Protein AF-A0A0G0K510-F1 (afdb_monomer_lite)

Structure (mmCIF, N/CA/C/O backbone):
data_AF-A0A0G0K510-F1
#
_entry.id   AF-A0A0G0K510-F1
#
loop_
_atom_site.group_PDB
_atom_site.id
_atom_site.type_symbol
_atom_site.label_atom_id
_atom_site.label_alt_id
_atom_site.label_comp_id
_atom_site.label_asym_id
_atom_site.label_entity_id
_atom_site.label_seq_id
_atom_site.pdbx_PDB_ins_code
_atom_site.Cartn_x
_atom_site.Cartn_y
_atom_site.Cartn_z
_atom_site.occupancy
_atom_site.B_iso_or_equiv
_atom_site.auth_seq_id
_atom_site.auth_comp_id
_atom_site.auth_asym_id
_atom_site.auth_atom_id
_atom_site.pdbx_PDB_model_num
ATOM 1 N N . LYS A 1 1 ? 6.130 6.834 8.293 1.00 30.39 1 LYS A N 1
ATOM 2 C CA . LYS A 1 1 ? 6.219 5.848 9.404 1.00 30.39 1 LYS A CA 1
ATOM 3 C C . LYS A 1 1 ? 5.311 4.661 9.082 1.00 30.39 1 LYS A C 1
ATOM 5 O O . LYS A 1 1 ? 4.102 4.801 9.185 1.00 30.39 1 LYS A O 1
ATOM 10 N N . ILE A 1 2 ? 5.884 3.548 8.618 1.00 33.03 2 ILE A N 1
ATOM 11 C CA . ILE A 1 2 ? 5.158 2.328 8.218 1.00 33.03 2 ILE A CA 1
ATOM 12 C C . ILE A 1 2 ? 5.171 1.331 9.387 1.00 33.03 2 ILE A C 1
ATOM 14 O O . ILE A 1 2 ? 6.160 1.253 10.114 1.00 33.03 2 ILE A O 1
ATOM 18 N N . TYR A 1 3 ? 4.052 0.635 9.597 1.00 33.97 3 TYR A N 1
ATOM 19 C CA . TYR A 1 3 ? 3.704 -0.218 10.743 1.00 33.97 3 TYR A CA 1
ATOM 20 C C . TYR A 1 3 ? 4.519 -1.521 10.839 1.00 33.97 3 TYR A C 1
ATOM 22 O O . TYR A 1 3 ? 5.001 -2.035 9.841 1.00 33.97 3 TYR A O 1
ATOM 30 N N . GLY A 1 4 ? 4.707 -2.033 12.061 1.00 35.53 4 GLY A N 1
ATOM 31 C CA . GLY A 1 4 ? 5.400 -3.299 12.372 1.00 35.53 4 GLY A CA 1
ATOM 32 C C . GLY A 1 4 ? 5.862 -3.326 13.834 1.00 35.53 4 GLY A C 1
ATOM 33 O O . GLY A 1 4 ? 6.064 -2.248 14.382 1.00 35.53 4 GLY A O 1
ATOM 34 N N . GLU A 1 5 ? 6.059 -4.505 14.428 1.00 40.72 5 GLU A N 1
ATOM 35 C CA . GLU A 1 5 ? 6.226 -4.842 15.868 1.00 40.72 5 GLU A CA 1
ATOM 36 C C . GLU A 1 5 ? 6.672 -3.738 16.849 1.00 40.72 5 GLU A C 1
ATOM 38 O O . GLU A 1 5 ? 5.968 -3.483 17.818 1.00 40.72 5 GLU A O 1
ATOM 43 N N . LYS A 1 6 ? 7.770 -3.005 16.599 1.00 38.16 6 LYS A N 1
ATOM 44 C CA . LYS A 1 6 ? 8.192 -1.871 17.463 1.00 38.16 6 LYS A CA 1
ATOM 45 C C . LYS A 1 6 ? 7.255 -0.641 17.431 1.00 38.16 6 LYS A C 1
ATOM 47 O O . LYS A 1 6 ? 7.410 0.280 18.218 1.00 38.16 6 LYS A O 1
ATOM 52 N N . ASN A 1 7 ? 6.296 -0.632 16.509 1.00 40.53 7 ASN A N 1
ATOM 53 C CA . ASN A 1 7 ? 5.287 0.391 16.232 1.00 40.53 7 ASN A CA 1
ATOM 54 C C . ASN A 1 7 ? 3.883 -0.240 16.125 1.00 40.53 7 ASN A C 1
ATOM 56 O O . ASN A 1 7 ? 3.046 0.231 15.349 1.00 40.53 7 ASN A O 1
ATOM 60 N N . ILE A 1 8 ? 3.593 -1.297 16.896 1.00 49.34 8 ILE A N 1
ATOM 61 C CA . ILE A 1 8 ? 2.225 -1.459 17.404 1.00 49.34 8 ILE A CA 1
ATOM 62 C C . ILE A 1 8 ? 1.991 -0.195 18.217 1.00 49.34 8 ILE A C 1
ATOM 64 O O . ILE A 1 8 ? 2.554 -0.093 19.296 1.00 49.34 8 ILE A O 1
ATOM 68 N N . SER A 1 9 ? 1.286 0.795 17.651 1.00 52.28 9 SER A N 1
ATOM 69 C CA . SER A 1 9 ? 0.710 1.917 18.401 1.00 52.28 9 SER A CA 1
ATOM 70 C C . SER A 1 9 ? 1.621 2.369 19.559 1.00 52.28 9 SER A C 1
ATOM 72 O O . SER A 1 9 ? 1.354 2.050 20.719 1.00 52.28 9 SER A O 1
ATOM 74 N N . GLY A 1 10 ? 2.749 3.023 19.248 1.00 58.41 10 GLY A N 1
ATOM 75 C CA . GLY A 1 10 ? 3.646 3.545 20.287 1.00 58.41 10 GLY A CA 1
ATOM 76 C C . GLY A 1 10 ? 2.849 4.316 21.342 1.00 58.41 10 GLY A C 1
ATOM 77 O O . GLY A 1 10 ? 1.802 4.859 21.002 1.00 58.41 10 GLY A O 1
ATOM 78 N N . LYS A 1 11 ? 3.303 4.338 22.604 1.00 70.50 11 LYS A N 1
ATOM 79 C CA . LYS A 1 11 ? 2.641 5.082 23.691 1.00 70.50 11 LYS A CA 1
ATOM 80 C C . LYS A 1 11 ? 2.257 6.479 23.180 1.00 70.50 11 LYS A C 1
ATOM 82 O O . LYS A 1 11 ? 3.133 7.312 22.960 1.00 70.50 11 LYS A O 1
ATOM 87 N N . PHE A 1 12 ? 0.970 6.710 22.931 1.00 79.00 12 PHE A N 1
ATOM 88 C CA . PHE A 1 12 ? 0.460 7.979 22.424 1.00 79.00 12 PHE A CA 1
ATOM 89 C C . PHE A 1 12 ? -0.672 8.443 23.329 1.00 79.00 12 PHE A C 1
ATOM 91 O O . PHE A 1 12 ? -1.413 7.633 23.884 1.00 79.00 12 PHE A O 1
ATOM 98 N N . LYS A 1 13 ? -0.789 9.759 23.508 1.00 86.38 13 LYS A N 1
ATOM 99 C CA . LYS A 1 13 ? -1.847 10.328 24.343 1.00 86.38 13 LYS A CA 1
ATOM 100 C C . LYS A 1 13 ? -3.206 10.099 23.693 1.00 86.38 13 LYS A C 1
ATOM 102 O O . LYS A 1 13 ? -3.336 10.212 22.471 1.00 86.38 13 LYS A O 1
ATOM 107 N N . ASP A 1 14 ? -4.205 9.817 24.521 1.00 90.56 14 ASP A N 1
ATOM 108 C CA . ASP A 1 14 ? -5.585 9.685 24.067 1.00 90.56 14 ASP A CA 1
ATOM 109 C C . ASP A 1 14 ? -5.959 10.918 23.236 1.00 90.56 14 ASP A C 1
ATOM 111 O O . ASP A 1 14 ? -5.746 12.057 23.649 1.00 90.56 14 ASP A O 1
ATOM 115 N N . THR A 1 15 ? -6.433 10.682 22.015 1.00 89.69 15 THR A N 1
ATOM 116 C CA . THR A 1 15 ? -6.721 11.747 21.051 1.00 89.69 15 THR A C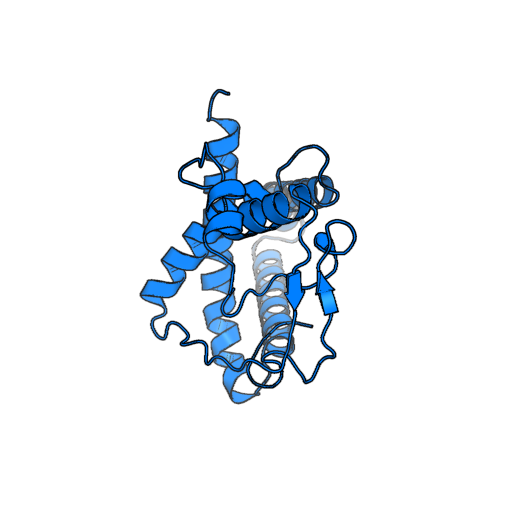A 1
ATOM 117 C C . THR A 1 15 ? -8.139 11.587 20.534 1.00 89.69 15 THR A C 1
ATOM 119 O O . THR A 1 15 ? -8.553 10.487 20.163 1.00 89.69 15 THR A O 1
ATOM 122 N N . LEU A 1 16 ? -8.874 12.694 20.465 1.00 91.06 16 LEU A N 1
ATOM 123 C CA . LEU A 1 16 ? -10.209 12.716 19.884 1.00 91.06 16 LEU A CA 1
ATOM 124 C C . LEU A 1 16 ? -10.114 12.750 18.358 1.00 91.06 16 LEU A C 1
ATOM 126 O O . LEU A 1 16 ? -9.619 13.706 17.753 1.00 91.06 16 LEU A O 1
ATOM 130 N N . LEU A 1 17 ? -10.604 11.688 17.732 1.00 87.50 17 LEU A N 1
ATOM 131 C CA . LEU A 1 17 ? -10.822 11.625 16.300 1.00 87.50 17 LEU A CA 1
ATOM 132 C C . LEU A 1 17 ? -12.128 12.369 15.985 1.00 87.50 17 LEU A C 1
ATOM 134 O O . LEU A 1 17 ? -13.165 12.142 16.608 1.00 87.50 17 LEU A O 1
ATOM 138 N N . THR A 1 18 ? -12.047 13.286 15.031 1.00 87.75 18 THR A N 1
ATOM 139 C CA . THR A 1 18 ? -13.131 14.155 14.569 1.00 87.75 18 THR A CA 1
ATOM 140 C C . THR A 1 18 ? -13.121 14.201 13.047 1.00 87.75 18 THR A C 1
ATOM 142 O O . THR A 1 18 ? -12.118 13.878 12.405 1.00 87.75 18 THR A O 1
ATOM 145 N N . LYS A 1 19 ? -14.198 14.707 12.441 1.00 85.88 19 LYS A N 1
ATOM 146 C CA . LYS A 1 19 ? -14.276 14.900 10.985 1.00 85.88 19 LYS A CA 1
ATOM 147 C C . LYS A 1 19 ? -13.090 15.694 10.413 1.00 85.88 19 LYS A C 1
ATOM 149 O O . LYS A 1 19 ? -12.602 15.362 9.336 1.00 85.88 19 LYS A O 1
ATOM 154 N N . LYS A 1 20 ? -12.595 16.701 11.148 1.00 86.00 20 LYS A N 1
ATOM 155 C CA . LYS A 1 20 ? -11.493 17.581 10.717 1.00 86.00 20 LYS A CA 1
ATOM 156 C C . LYS A 1 20 ? -10.148 16.851 10.637 1.00 86.00 20 LYS A C 1
ATOM 158 O O . LYS A 1 20 ? -9.393 17.065 9.695 1.0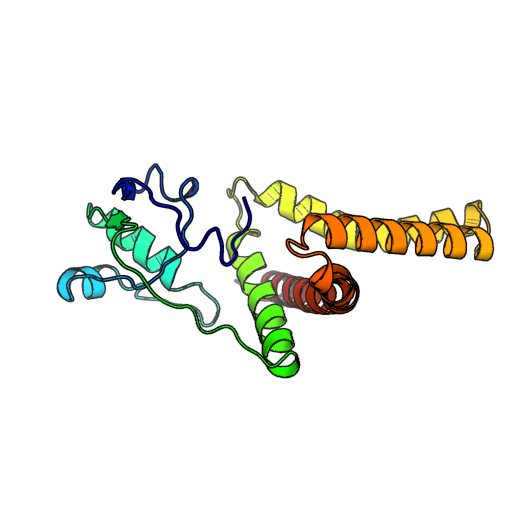0 86.00 20 LYS A O 1
ATOM 163 N N . ASN A 1 21 ? -9.850 15.971 11.595 1.00 85.94 21 ASN A N 1
ATOM 164 C CA . ASN A 1 21 ? -8.560 15.272 11.671 1.00 85.94 21 ASN A CA 1
ATOM 165 C C . ASN A 1 21 ? -8.606 13.820 11.150 1.00 85.94 21 ASN A C 1
ATOM 167 O O . ASN A 1 21 ? -7.563 13.171 11.060 1.00 85.94 21 ASN A O 1
ATOM 171 N N . PHE A 1 22 ? -9.777 13.327 10.734 1.00 82.44 22 PHE A N 1
ATOM 172 C CA . PHE A 1 22 ? -9.983 11.950 10.274 1.00 82.44 22 PHE A CA 1
ATOM 173 C C . PHE A 1 22 ? -9.096 11.527 9.096 1.00 82.44 22 PHE A C 1
ATOM 175 O O . PHE A 1 22 ? -8.734 10.359 8.972 1.00 82.44 22 PHE A O 1
ATOM 182 N N . ASN A 1 23 ? -8.758 12.458 8.203 1.00 76.69 23 ASN A N 1
ATOM 183 C CA . ASN A 1 23 ? -7.904 12.180 7.043 1.00 76.69 23 ASN A CA 1
ATOM 184 C C . ASN A 1 23 ? -6.408 12.365 7.322 1.00 76.69 23 ASN A C 1
ATOM 186 O O . ASN A 1 23 ? -5.594 12.058 6.456 1.00 76.69 23 ASN A O 1
ATOM 190 N N . ILE A 1 24 ? -6.062 12.881 8.500 1.00 80.62 24 ILE A N 1
ATOM 191 C CA . ILE A 1 24 ? -4.686 13.158 8.921 1.00 80.62 24 ILE A CA 1
ATOM 192 C C . ILE A 1 24 ? -4.213 12.051 9.862 1.00 80.62 24 ILE A C 1
ATOM 194 O O . ILE A 1 24 ? -3.097 11.549 9.738 1.00 80.62 24 ILE A O 1
ATOM 198 N N . LEU A 1 25 ? -5.074 11.653 10.801 1.00 78.06 25 LEU A N 1
ATOM 199 C CA . LEU A 1 25 ? -4.755 10.619 11.769 1.00 78.06 25 LEU A CA 1
ATOM 200 C C . LEU A 1 25 ? -4.819 9.225 11.128 1.00 78.06 25 LEU A C 1
ATOM 202 O O . LEU A 1 25 ? -5.700 8.949 10.311 1.00 78.06 25 LEU A O 1
ATOM 206 N N . PRO A 1 26 ? -3.905 8.315 11.507 1.00 70.81 26 PRO A N 1
ATOM 207 C CA . PRO A 1 26 ? -3.946 6.954 11.016 1.00 70.81 26 PRO A CA 1
ATOM 208 C C . PRO A 1 26 ? -5.228 6.251 11.460 1.00 70.81 26 PRO A C 1
ATOM 210 O O . PRO A 1 26 ? -5.588 6.254 12.637 1.00 70.81 26 PRO A O 1
ATOM 213 N N . LYS A 1 27 ? -5.869 5.598 10.493 1.00 68.62 27 LYS A N 1
ATOM 214 C CA . LYS A 1 27 ? -7.169 4.926 10.622 1.00 68.62 27 LYS A CA 1
ATOM 215 C C . LYS A 1 27 ? -7.033 3.447 10.991 1.00 68.62 27 LYS A C 1
ATOM 217 O O . LYS A 1 27 ? -7.964 2.683 10.776 1.00 68.62 27 LYS A O 1
ATOM 222 N N . GLY A 1 28 ? -5.858 3.032 11.473 1.00 63.00 28 GLY A N 1
ATOM 223 C CA . GLY A 1 28 ? -5.601 1.659 11.899 1.00 63.00 28 GLY A CA 1
ATOM 224 C C . GLY A 1 28 ? -6.514 1.311 13.066 1.00 63.00 28 GLY A C 1
ATOM 225 O O . GLY A 1 28 ? -6.196 1.627 14.210 1.00 63.00 28 GLY A O 1
ATOM 226 N N . MET A 1 29 ? -7.663 0.717 12.761 1.00 62.31 29 MET A N 1
ATOM 227 C CA . MET A 1 29 ? -8.632 0.289 13.754 1.00 62.31 29 MET A CA 1
ATOM 228 C C . MET A 1 29 ? -8.237 -1.093 14.249 1.00 62.31 29 MET A C 1
ATOM 230 O O . MET A 1 29 ? -8.547 -2.119 13.656 1.00 62.31 29 MET A O 1
ATOM 234 N N . SER A 1 30 ? -7.477 -1.073 15.337 1.00 65.50 30 SER A N 1
ATOM 235 C CA . SER A 1 30 ? -7.546 -2.112 16.363 1.00 65.50 30 SER A CA 1
ATOM 236 C C . SER A 1 30 ? -8.860 -1.923 17.148 1.00 65.50 30 SER A C 1
ATOM 238 O O . SER A 1 30 ? -9.471 -0.866 16.976 1.00 65.50 30 SER A O 1
ATOM 240 N N . PRO A 1 31 ? -9.345 -2.908 17.929 1.00 78.44 31 PRO A N 1
ATOM 241 C CA . PRO A 1 31 ? -10.773 -3.152 18.139 1.00 78.44 31 PRO A CA 1
ATOM 242 C C . PRO A 1 31 ? -11.548 -1.873 18.443 1.00 78.44 31 PRO A C 1
ATOM 244 O O . PRO A 1 31 ? -11.190 -1.087 19.323 1.00 78.44 31 PRO A O 1
ATOM 247 N N . PHE A 1 32 ? -12.610 -1.671 17.672 1.00 87.50 32 PHE A N 1
ATOM 248 C CA . PHE A 1 32 ? -13.467 -0.509 17.787 1.00 87.50 32 PHE A CA 1
ATOM 249 C C . PHE A 1 32 ? -14.662 -0.846 18.678 1.00 87.50 32 PHE A C 1
ATOM 251 O O . PHE A 1 32 ? -15.474 -1.704 18.339 1.00 87.50 32 PHE A O 1
ATOM 258 N N . PHE A 1 33 ? -14.759 -0.168 19.820 1.00 89.88 33 PHE A N 1
ATOM 259 C CA . PHE A 1 33 ? -15.876 -0.307 20.749 1.00 89.88 33 PHE A CA 1
ATOM 260 C C . PHE A 1 33 ? -16.851 0.850 20.553 1.00 89.88 33 PHE A C 1
ATOM 262 O O . PHE A 1 33 ? -16.457 2.016 20.565 1.00 89.88 33 PHE A O 1
ATOM 269 N N . ILE A 1 34 ? -18.130 0.525 20.387 1.00 91.88 34 ILE A N 1
ATOM 270 C CA . ILE A 1 34 ? -19.193 1.495 20.133 1.00 91.88 34 ILE A CA 1
ATOM 271 C C . ILE A 1 34 ? -20.492 1.038 20.793 1.00 91.88 34 ILE A C 1
ATOM 273 O O . ILE A 1 34 ? -20.784 -0.156 20.866 1.00 91.88 34 ILE A O 1
ATOM 277 N N . LYS A 1 35 ? -21.296 1.994 21.270 1.00 95.25 35 LYS A N 1
ATOM 278 C CA . LYS A 1 35 ? -22.650 1.705 21.754 1.00 95.25 35 LYS A CA 1
ATOM 279 C C . LYS A 1 35 ? -23.519 1.213 20.596 1.00 95.25 35 LYS A C 1
ATOM 281 O O . LYS A 1 35 ? -23.527 1.820 19.526 1.00 95.25 35 LYS A O 1
ATOM 286 N N . LYS A 1 36 ? -24.316 0.168 20.838 1.00 94.94 36 LYS A N 1
ATOM 287 C CA . LYS A 1 36 ? -25.214 -0.427 19.832 1.00 94.94 36 LYS A CA 1
ATOM 288 C C . LYS A 1 36 ? -26.111 0.612 19.147 1.00 94.94 36 LYS A C 1
ATOM 290 O O . LYS A 1 36 ? -26.254 0.569 17.933 1.00 94.94 36 LYS A O 1
ATOM 295 N N . SER A 1 37 ? -26.668 1.560 19.901 1.00 95.69 37 SER A N 1
ATOM 296 C CA . SER A 1 37 ? -27.525 2.625 19.360 1.00 95.69 37 SER A CA 1
ATOM 297 C C . SER A 1 37 ? -26.803 3.508 18.338 1.00 95.69 37 SER A C 1
ATOM 299 O O . SER A 1 37 ? -27.325 3.746 17.253 1.00 95.69 37 SER A O 1
ATOM 301 N N . ILE A 1 38 ? -25.577 3.938 18.645 1.00 94.25 38 ILE A N 1
ATOM 302 C CA . ILE A 1 38 ? -24.766 4.756 17.733 1.00 94.25 38 ILE A CA 1
ATOM 303 C C . ILE A 1 38 ? -24.403 3.947 16.487 1.00 94.25 38 ILE A C 1
ATOM 305 O O . ILE A 1 38 ? -24.509 4.458 15.376 1.00 94.25 38 ILE A O 1
ATOM 309 N N . TYR A 1 39 ? -24.019 2.678 16.661 1.00 92.75 39 TYR A N 1
ATOM 310 C CA . TYR A 1 39 ? -23.713 1.791 15.540 1.00 92.75 39 TYR A CA 1
ATOM 311 C C . TYR A 1 39 ? -24.901 1.679 14.579 1.00 92.75 39 TYR A C 1
ATOM 313 O O . TYR A 1 39 ? -24.751 1.991 13.403 1.00 92.75 39 TYR A O 1
ATOM 321 N N . LEU A 1 40 ? -26.090 1.328 15.078 1.00 92.06 40 LEU A N 1
ATOM 322 C CA . LEU A 1 40 ? -27.287 1.167 14.244 1.00 92.06 40 LEU A CA 1
ATOM 323 C C . LEU A 1 40 ? -27.664 2.450 13.488 1.00 92.06 40 LEU A C 1
ATOM 325 O O . LEU A 1 40 ? -28.099 2.374 12.343 1.00 92.06 40 LEU A O 1
ATOM 329 N N . ASN A 1 41 ? -27.439 3.619 14.091 1.00 92.00 41 ASN A N 1
ATOM 330 C CA . ASN A 1 41 ? -27.696 4.910 13.448 1.00 92.00 41 ASN A CA 1
ATOM 331 C C . ASN A 1 41 ? -26.627 5.300 12.415 1.00 92.00 41 ASN A C 1
ATOM 333 O O . ASN A 1 41 ? -26.907 6.079 11.505 1.00 92.00 41 ASN A O 1
ATOM 337 N N . ALA A 1 42 ? -25.402 4.789 12.552 1.00 91.38 42 ALA A N 1
ATOM 338 C CA . ALA A 1 42 ? -24.285 5.120 11.673 1.00 91.38 42 ALA A CA 1
ATOM 339 C C . ALA A 1 42 ? -24.056 4.101 10.545 1.00 91.38 42 ALA A C 1
ATOM 341 O O . ALA A 1 42 ? -23.357 4.421 9.576 1.00 91.38 42 ALA A O 1
ATOM 342 N N . VAL A 1 43 ? -24.614 2.890 10.647 1.00 89.69 43 VAL A N 1
ATOM 343 C CA . VAL A 1 43 ? -24.465 1.844 9.626 1.00 89.69 43 VAL A CA 1
ATOM 344 C C . VAL A 1 43 ? -24.957 2.356 8.264 1.00 89.69 43 VAL A C 1
ATOM 346 O O . VAL A 1 43 ? -26.068 2.885 8.157 1.00 89.69 43 VAL A O 1
ATOM 349 N N . PRO A 1 44 ? -24.153 2.231 7.192 1.00 82.75 44 PRO A N 1
ATOM 350 C CA . PRO A 1 44 ? -24.579 2.659 5.866 1.00 82.75 44 PRO A CA 1
ATOM 351 C C . PRO A 1 44 ? -25.737 1.786 5.357 1.00 82.75 44 PRO A C 1
ATOM 353 O O . PRO A 1 44 ? -25.594 0.574 5.243 1.00 82.75 44 PRO A O 1
ATOM 356 N N . LYS A 1 45 ? -26.870 2.404 4.996 1.00 79.38 45 LYS A N 1
ATOM 357 C CA . LYS A 1 45 ? -28.067 1.681 4.515 1.00 79.38 45 LYS A CA 1
ATOM 358 C C . LYS A 1 45 ? -27.866 0.984 3.162 1.00 79.38 45 LYS A C 1
ATOM 360 O O . LYS A 1 45 ? -28.446 -0.065 2.926 1.00 79.38 45 LYS A O 1
ATOM 365 N N . ASN A 1 46 ? -27.010 1.548 2.307 1.00 69.69 46 ASN A N 1
ATOM 366 C CA . ASN A 1 46 ? -26.668 1.004 0.993 1.00 69.69 46 ASN A CA 1
ATOM 367 C C . ASN A 1 46 ? -25.158 0.740 0.940 1.00 69.69 46 ASN A C 1
ATOM 369 O O . ASN A 1 46 ? -24.358 1.677 0.801 1.00 69.69 46 ASN A O 1
ATOM 373 N N . LEU A 1 47 ? -24.771 -0.527 1.080 1.00 62.28 47 LEU A N 1
ATOM 374 C CA . LEU A 1 47 ? -23.398 -0.990 0.898 1.00 62.28 47 LEU A CA 1
ATOM 375 C C . LEU A 1 47 ? -23.303 -1.741 -0.429 1.00 62.28 47 LEU A C 1
ATOM 377 O O . LEU A 1 47 ? -23.877 -2.815 -0.595 1.00 62.28 47 LEU A O 1
ATOM 381 N N . GLY A 1 48 ? -22.555 -1.187 -1.382 1.00 62.00 48 GLY A N 1
ATOM 382 C CA . GLY A 1 48 ? -22.117 -1.960 -2.540 1.00 62.00 48 GLY A CA 1
ATOM 383 C C . GLY A 1 48 ? -21.154 -3.069 -2.099 1.00 62.00 48 GLY A C 1
ATOM 384 O O . GLY A 1 48 ? -20.380 -2.883 -1.160 1.00 62.00 48 GLY A O 1
ATOM 385 N N . ARG A 1 49 ? -21.139 -4.204 -2.814 1.00 56.72 49 ARG A N 1
ATOM 386 C CA . ARG A 1 49 ? -20.314 -5.406 -2.525 1.00 56.72 49 ARG A CA 1
ATOM 387 C C . ARG A 1 49 ? -18.804 -5.133 -2.361 1.00 56.72 49 ARG A C 1
ATOM 389 O O . ARG A 1 49 ? -18.062 -6.001 -1.897 1.00 56.72 49 ARG A O 1
ATOM 396 N N . HIS A 1 50 ? -18.331 -3.953 -2.762 1.00 54.06 50 HIS A N 1
ATOM 397 C CA . HIS A 1 50 ? -16.917 -3.582 -2.813 1.00 54.06 50 HIS A CA 1
ATOM 398 C C . HIS A 1 50 ? -16.534 -2.364 -1.955 1.00 54.06 50 HIS A C 1
ATOM 400 O O . HIS A 1 50 ? -15.344 -2.081 -1.823 1.00 54.06 50 HIS A O 1
ATOM 406 N N . GLU A 1 51 ? -17.484 -1.698 -1.290 1.00 59.72 51 GLU A N 1
ATOM 407 C CA . GLU A 1 51 ? -17.174 -0.527 -0.462 1.00 59.72 51 GLU A CA 1
ATOM 408 C C . GLU A 1 51 ? -16.498 -0.906 0.871 1.00 59.72 51 GLU A C 1
ATOM 410 O O . GLU A 1 51 ? -16.727 -1.971 1.447 1.00 59.72 51 GLU A O 1
ATOM 415 N N . SER A 1 52 ? -15.618 -0.030 1.373 1.00 59.50 52 SER A N 1
ATOM 416 C CA . SER A 1 52 ? -14.992 -0.209 2.688 1.00 59.50 52 SER A CA 1
ATOM 417 C C . SER A 1 52 ? -15.943 0.245 3.795 1.00 59.50 52 SER A C 1
ATOM 419 O O . SER A 1 52 ? -16.043 1.443 4.068 1.00 59.50 52 SER A O 1
ATOM 421 N N . ASP A 1 53 ? -16.568 -0.724 4.456 1.00 68.94 53 ASP A N 1
ATOM 422 C CA . ASP A 1 53 ? -17.548 -0.531 5.531 1.00 68.94 53 ASP A CA 1
ATOM 423 C C . ASP A 1 53 ? -17.009 0.355 6.677 1.00 68.94 53 ASP A C 1
ATOM 425 O O . ASP A 1 53 ? -17.567 1.410 6.980 1.00 68.94 53 ASP A O 1
ATOM 429 N N . ASP A 1 54 ? -15.815 0.043 7.194 1.00 79.06 54 ASP A N 1
ATOM 430 C CA . ASP A 1 54 ? -15.255 0.693 8.392 1.00 79.06 54 ASP A CA 1
ATOM 431 C C . ASP A 1 54 ? -15.069 2.214 8.256 1.00 79.06 54 ASP A C 1
ATOM 433 O O . ASP A 1 54 ? -15.390 2.986 9.156 1.00 79.06 54 ASP A O 1
ATOM 437 N N . THR A 1 55 ? -14.547 2.688 7.119 1.00 78.31 55 THR A N 1
ATOM 438 C CA . THR A 1 55 ? -14.269 4.126 6.930 1.00 78.31 55 THR A CA 1
ATOM 439 C C . THR A 1 55 ? -15.564 4.922 6.777 1.00 78.31 55 THR A C 1
ATOM 441 O O . THR A 1 55 ? -15.639 6.060 7.246 1.00 78.31 55 THR A O 1
ATOM 444 N N . LYS A 1 56 ? -16.574 4.330 6.127 1.00 80.69 56 LYS A N 1
ATOM 445 C CA . LYS A 1 56 ? -17.886 4.948 5.911 1.00 80.69 56 LYS A CA 1
ATOM 446 C C . LYS A 1 56 ? -18.680 4.985 7.215 1.00 80.69 56 LYS A C 1
ATOM 448 O O . LYS A 1 56 ? -19.200 6.043 7.557 1.00 80.69 56 LYS A O 1
ATOM 453 N N . LEU A 1 57 ? -18.667 3.892 7.980 1.00 87.81 57 LEU A N 1
ATOM 454 C CA . LEU A 1 57 ? -19.234 3.822 9.326 1.00 87.81 57 LEU A CA 1
ATOM 455 C C . LEU A 1 57 ? -18.669 4.930 10.228 1.00 87.81 57 LEU A C 1
ATOM 457 O O . LEU A 1 57 ? -19.426 5.708 10.797 1.00 87.81 57 LEU A O 1
ATOM 461 N N . ILE A 1 58 ? -17.342 5.070 10.299 1.00 88.25 58 ILE A N 1
ATOM 462 C CA . ILE A 1 58 ? -16.684 6.111 11.112 1.00 88.25 58 ILE A CA 1
ATOM 463 C C . ILE A 1 58 ? -17.085 7.514 10.666 1.00 88.25 58 ILE A C 1
ATOM 465 O O . ILE A 1 58 ? -17.341 8.392 11.488 1.00 88.25 58 ILE A O 1
ATOM 469 N N . TYR A 1 59 ? -17.133 7.736 9.355 1.00 85.50 59 TYR A N 1
ATOM 470 C CA . TYR A 1 59 ? -17.547 9.023 8.824 1.00 85.50 59 TYR A CA 1
ATOM 471 C C . TYR A 1 59 ? -18.995 9.354 9.205 1.00 85.50 59 TYR A C 1
ATOM 473 O O . TYR A 1 59 ? -19.276 10.486 9.591 1.00 85.50 59 TYR A O 1
ATOM 481 N N . ASN A 1 60 ? -19.894 8.369 9.157 1.00 89.50 60 ASN A N 1
ATOM 482 C CA . ASN A 1 60 ? -21.283 8.526 9.579 1.00 89.50 60 ASN A CA 1
ATOM 483 C C . ASN A 1 60 ? -21.403 8.786 11.084 1.00 89.50 60 ASN A C 1
ATOM 485 O O . ASN A 1 60 ? -22.189 9.643 11.471 1.00 89.50 60 ASN A O 1
ATOM 489 N N . ILE A 1 61 ? -20.580 8.142 11.918 1.00 91.88 61 ILE A N 1
ATOM 490 C CA . ILE A 1 61 ? -20.505 8.433 13.360 1.00 91.88 61 ILE A CA 1
ATOM 491 C C . ILE A 1 61 ? -20.198 9.921 13.583 1.00 91.88 61 ILE A C 1
ATOM 493 O O . ILE A 1 61 ? -20.875 10.578 14.367 1.00 91.88 61 ILE A O 1
ATOM 497 N N . PHE A 1 62 ? -19.252 10.500 12.836 1.00 90.44 62 PHE A N 1
ATOM 498 C CA . PHE A 1 62 ? -18.988 11.941 12.938 1.00 90.44 62 PHE A CA 1
ATOM 499 C C . PHE A 1 62 ? -20.141 12.815 12.444 1.00 90.44 62 PHE A C 1
ATOM 501 O O . PHE A 1 62 ? -20.285 13.936 12.924 1.00 90.44 62 PHE A O 1
ATOM 508 N N . SER A 1 63 ? -20.951 12.340 11.496 1.00 89.44 63 SER A N 1
ATOM 509 C CA . SER A 1 63 ? -22.166 13.046 11.068 1.00 89.44 63 SER A CA 1
ATOM 510 C C . SER A 1 63 ? -23.247 13.060 12.153 1.00 89.44 63 SER A C 1
ATOM 512 O O . SER A 1 63 ? -24.073 13.963 12.154 1.00 89.44 63 SER A O 1
ATOM 514 N N . LEU A 1 64 ? -23.205 12.119 13.103 1.00 90.38 64 LEU A N 1
ATOM 515 C CA . LEU A 1 64 ? -24.041 12.116 14.310 1.00 90.38 64 LEU A CA 1
ATOM 516 C C . LEU A 1 64 ? -23.475 13.015 15.429 1.00 90.38 64 LEU A C 1
ATOM 518 O O . LEU A 1 64 ? -23.960 12.964 16.553 1.00 90.38 64 LEU A O 1
ATOM 522 N N . ASN A 1 65 ? -22.439 13.819 15.148 1.00 88.19 65 ASN A N 1
ATOM 523 C CA . ASN A 1 65 ? -21.692 14.631 16.121 1.00 88.19 65 ASN A CA 1
ATOM 524 C C . ASN A 1 65 ? -21.015 13.837 17.252 1.00 88.19 65 ASN A C 1
ATOM 526 O O . ASN A 1 65 ? -20.563 14.415 18.243 1.00 88.19 65 ASN A O 1
ATOM 530 N N . GLU A 1 66 ? -20.861 12.528 17.077 1.00 89.81 66 GLU A N 1
ATOM 531 C CA . GLU A 1 66 ? -20.155 11.683 18.029 1.00 89.81 66 GLU A CA 1
ATOM 532 C C . GLU A 1 66 ? -18.639 11.842 17.884 1.00 89.81 66 GLU A C 1
ATOM 534 O O . GLU A 1 66 ? -18.101 12.053 16.791 1.00 89.81 66 GLU A O 1
ATOM 539 N N . LYS A 1 67 ? -17.922 11.727 19.002 1.00 87.62 67 LYS A N 1
ATOM 540 C CA . LYS A 1 67 ? -16.454 11.776 19.031 1.00 87.62 67 LYS A CA 1
ATOM 541 C C . LYS A 1 67 ? -15.910 10.385 19.308 1.00 87.62 67 LYS A C 1
ATOM 543 O O . LYS A 1 67 ? -16.422 9.669 20.160 1.00 87.62 67 LYS A O 1
ATOM 548 N N . ILE A 1 68 ? -14.825 10.021 18.630 1.00 90.75 68 ILE A N 1
ATOM 549 C CA . ILE A 1 68 ? -14.177 8.723 18.834 1.00 90.75 68 ILE A CA 1
ATOM 550 C C . ILE A 1 68 ? -12.868 8.942 19.580 1.00 90.75 68 ILE A C 1
ATOM 552 O O . ILE A 1 68 ? -11.997 9.682 19.120 1.00 90.75 68 ILE A O 1
ATOM 556 N N . ILE A 1 69 ? -12.711 8.285 20.726 1.00 91.00 69 ILE A N 1
ATOM 557 C CA . ILE A 1 69 ? -11.448 8.289 21.463 1.00 91.00 69 ILE A CA 1
ATOM 558 C C . ILE A 1 69 ? -10.521 7.264 20.822 1.00 91.00 69 ILE A C 1
ATOM 560 O O . ILE A 1 69 ? -10.808 6.070 20.788 1.00 91.00 69 ILE A O 1
ATOM 564 N N . ARG A 1 70 ? -9.370 7.730 20.344 1.00 87.44 70 ARG A N 1
ATOM 565 C 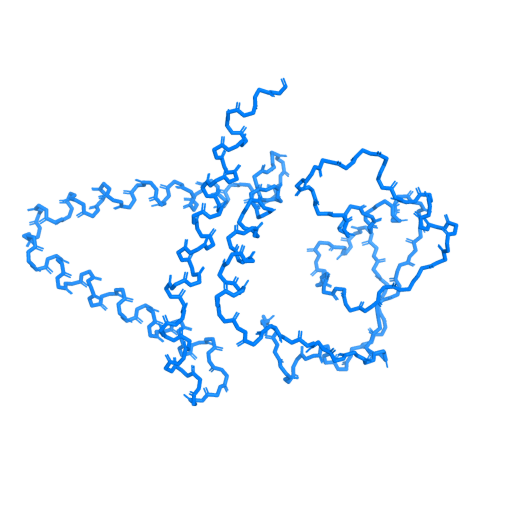CA . ARG A 1 70 ? -8.263 6.866 19.956 1.00 87.44 70 ARG A CA 1
ATOM 566 C C . ARG A 1 70 ? -7.307 6.756 21.137 1.00 87.44 70 ARG A C 1
ATOM 568 O O . ARG A 1 70 ? -6.714 7.758 21.528 1.00 87.44 70 ARG A O 1
ATOM 575 N N . THR A 1 71 ? -7.130 5.545 21.661 1.00 85.94 71 THR A N 1
ATOM 576 C CA . THR A 1 71 ? -6.277 5.268 22.827 1.00 85.94 71 THR A CA 1
ATOM 577 C C . THR A 1 71 ? -5.193 4.239 22.512 1.00 85.94 71 THR A C 1
ATOM 579 O O . THR A 1 71 ? -5.428 3.310 21.740 1.00 85.94 71 THR A O 1
ATOM 582 N N . SER A 1 72 ? -4.006 4.393 23.109 1.00 85.25 72 SER A N 1
ATOM 583 C CA . SER A 1 72 ? -2.949 3.369 23.091 1.00 85.25 72 SER A CA 1
ATOM 584 C C . SER A 1 72 ? -2.978 2.465 24.331 1.00 85.25 72 SER A C 1
ATOM 586 O O . SER A 1 72 ? -2.077 1.647 24.509 1.00 85.25 72 SER A O 1
ATOM 588 N N . LYS A 1 73 ? -3.955 2.651 25.232 1.00 86.38 73 LYS A N 1
ATOM 589 C CA . LYS A 1 73 ? -4.093 1.865 26.470 1.00 86.38 73 LYS A CA 1
ATOM 590 C C . LYS A 1 73 ? -4.616 0.454 26.196 1.00 86.38 73 LYS A C 1
ATOM 592 O O . LYS A 1 73 ? -4.282 -0.472 26.926 1.00 86.38 73 LYS A O 1
ATOM 597 N N . VAL A 1 74 ? -5.392 0.286 25.125 1.00 82.12 74 VAL A N 1
ATOM 598 C CA . VAL A 1 74 ? -5.888 -1.019 24.677 1.00 82.12 74 VAL A CA 1
ATOM 599 C C . VAL A 1 74 ? -4.823 -1.691 23.817 1.00 82.12 74 VAL A C 1
ATOM 601 O O . VAL A 1 74 ? -4.416 -1.161 22.781 1.00 82.12 74 VAL A O 1
ATOM 604 N N . LYS A 1 75 ? -4.379 -2.873 24.245 1.00 76.94 75 LYS A N 1
ATOM 605 C CA . LYS A 1 75 ? -3.426 -3.703 23.505 1.00 76.94 75 LYS A CA 1
ATOM 606 C C . LYS A 1 75 ? -4.170 -4.830 22.813 1.00 76.94 75 LYS A C 1
ATOM 608 O O . LYS A 1 75 ? -4.951 -5.530 23.445 1.00 76.94 75 LYS A O 1
ATOM 613 N N . VAL A 1 76 ? -3.881 -5.022 21.532 1.00 76.69 76 VAL A N 1
ATOM 614 C CA . VAL A 1 76 ? -4.356 -6.172 20.763 1.00 76.69 76 VAL A CA 1
ATOM 615 C C . VAL A 1 76 ? -3.213 -6.723 19.946 1.00 76.69 76 VAL A C 1
ATOM 617 O O . VAL A 1 76 ? -2.451 -5.975 19.328 1.00 76.69 76 VAL A O 1
ATOM 620 N N . THR A 1 77 ? -3.125 -8.044 19.944 1.00 77.81 77 THR A N 1
ATOM 621 C CA . THR A 1 77 ? -2.180 -8.789 19.127 1.00 77.81 77 THR A CA 1
ATOM 622 C C . THR A 1 77 ? -2.825 -9.060 17.778 1.00 77.81 77 THR A C 1
ATOM 624 O O . THR A 1 77 ? -3.839 -9.748 17.688 1.00 77.81 77 THR A O 1
ATOM 627 N N . TYR A 1 78 ? -2.249 -8.499 16.717 1.00 78.38 78 TYR A N 1
ATOM 628 C CA . TYR A 1 78 ? -2.659 -8.833 15.360 1.00 78.38 78 TYR A CA 1
ATOM 629 C C . TYR A 1 78 ? -2.031 -10.166 14.959 1.00 78.38 78 TYR A C 1
ATOM 631 O O . TYR A 1 78 ? -0.807 -10.288 14.918 1.00 78.38 78 TYR A O 1
ATOM 639 N N . ILE A 1 79 ? -2.866 -11.148 14.636 1.00 80.12 79 ILE A N 1
ATOM 640 C CA . ILE A 1 79 ? -2.409 -12.422 14.085 1.00 80.12 79 ILE A CA 1
ATOM 641 C C . ILE A 1 79 ? -2.260 -12.237 12.575 1.00 80.12 79 ILE A C 1
ATOM 643 O O . ILE A 1 79 ? -3.245 -12.138 11.840 1.00 80.12 79 ILE A O 1
ATOM 647 N N . ALA A 1 80 ? -1.014 -12.134 12.116 1.00 79.69 80 ALA A N 1
ATOM 648 C CA . ALA A 1 80 ? -0.717 -12.013 10.696 1.00 79.69 80 ALA A CA 1
ATOM 649 C C . ALA A 1 80 ? -1.023 -13.321 9.956 1.00 79.69 80 ALA A C 1
ATOM 651 O O . ALA A 1 80 ? -0.889 -14.415 10.506 1.00 79.69 80 ALA A O 1
ATOM 652 N N . ARG A 1 81 ? -1.407 -13.215 8.679 1.00 81.00 81 ARG A N 1
ATOM 653 C CA . ARG A 1 81 ? -1.509 -14.400 7.821 1.00 81.00 81 ARG A CA 1
ATOM 654 C C . ARG A 1 81 ? -0.104 -14.940 7.582 1.00 81.00 81 ARG A C 1
ATOM 656 O O . ARG A 1 81 ? 0.779 -14.195 7.176 1.00 81.00 81 ARG A O 1
ATOM 663 N N . THR A 1 82 ? 0.082 -16.231 7.822 1.00 84.81 82 THR A N 1
ATOM 664 C CA . THR A 1 82 ? 1.379 -16.911 7.685 1.00 84.81 82 THR A CA 1
ATOM 665 C C . THR A 1 82 ? 1.579 -17.545 6.310 1.00 84.81 82 THR A C 1
ATOM 667 O O . THR A 1 82 ? 2.692 -17.915 5.957 1.00 84.81 82 THR A O 1
ATOM 670 N N . ASN A 1 83 ? 0.512 -17.669 5.516 1.00 91.25 83 ASN A N 1
ATOM 671 C CA . ASN A 1 83 ? 0.541 -18.361 4.233 1.00 91.25 83 ASN A CA 1
ATOM 672 C C . ASN A 1 83 ? 0.473 -17.367 3.063 1.00 91.25 83 ASN A C 1
ATOM 674 O O . ASN A 1 83 ? -0.553 -16.712 2.850 1.00 91.25 83 ASN A O 1
ATOM 678 N N . ILE A 1 84 ? 1.546 -17.319 2.269 1.00 88.88 84 ILE A N 1
ATOM 679 C CA . ILE A 1 84 ? 1.670 -16.447 1.095 1.00 88.88 84 ILE A CA 1
ATOM 680 C C . ILE A 1 84 ? 0.594 -16.716 0.033 1.00 88.88 84 ILE A C 1
ATOM 682 O O . ILE A 1 84 ? 0.055 -15.774 -0.544 1.00 88.88 84 ILE A O 1
ATOM 686 N N . PHE A 1 85 ? 0.181 -17.972 -0.154 1.00 92.56 85 PHE A N 1
ATOM 687 C CA . PHE A 1 85 ? -0.875 -18.350 -1.098 1.00 92.56 85 PHE A CA 1
ATOM 688 C C . PHE A 1 85 ? -2.248 -17.815 -0.686 1.00 92.56 85 PHE A C 1
ATOM 690 O O . PHE A 1 85 ? -3.106 -17.596 -1.537 1.00 92.56 85 PHE A O 1
ATOM 697 N N . LYS A 1 86 ? -2.467 -17.559 0.610 1.00 90.31 86 LYS A N 1
ATOM 698 C CA . LYS A 1 86 ? -3.677 -16.878 1.099 1.00 90.31 86 LYS A CA 1
ATOM 699 C C . LYS A 1 86 ? -3.543 -15.357 1.031 1.00 90.31 86 LYS A C 1
ATOM 701 O O . LYS A 1 86 ? -4.545 -14.663 0.850 1.00 90.31 86 LYS A O 1
ATOM 706 N N . GLU A 1 87 ? -2.327 -14.836 1.166 1.00 91.44 87 GLU A N 1
ATOM 707 C CA . GLU A 1 87 ? -2.071 -13.396 1.167 1.00 91.44 87 GLU A CA 1
ATOM 708 C C . GLU A 1 87 ? -2.101 -12.799 -0.249 1.00 91.44 87 GLU A C 1
ATOM 710 O O . GLU A 1 87 ? -2.676 -11.730 -0.437 1.00 91.44 87 GLU A O 1
ATOM 715 N N . ILE A 1 88 ? -1.606 -13.503 -1.273 1.00 95.06 88 ILE A N 1
ATOM 716 C CA . ILE A 1 88 ? -1.627 -13.021 -2.666 1.00 95.06 88 ILE A CA 1
ATOM 717 C C . ILE A 1 88 ? -3.059 -12.693 -3.145 1.00 95.06 88 ILE A C 1
ATOM 719 O O . ILE A 1 88 ? -3.280 -11.556 -3.573 1.00 95.06 88 ILE A O 1
ATOM 723 N N . PRO A 1 89 ? -4.068 -13.585 -3.028 1.00 95.19 89 PRO A N 1
ATOM 724 C CA . PRO A 1 89 ? -5.450 -13.252 -3.379 1.00 95.19 89 PRO A CA 1
ATOM 725 C C . PRO A 1 89 ? -6.042 -12.148 -2.499 1.00 95.19 89 PRO A C 1
ATOM 727 O O . PRO A 1 89 ? -6.923 -11.408 -2.941 1.00 95.19 89 PRO A O 1
ATOM 730 N N . HIS A 1 90 ? -5.592 -12.033 -1.244 1.00 92.19 90 HIS A N 1
ATOM 731 C CA . HIS A 1 90 ? -6.019 -10.950 -0.363 1.00 92.19 90 HIS A CA 1
ATOM 732 C C . HIS A 1 90 ? -5.539 -9.595 -0.889 1.00 92.19 90 HIS A C 1
ATOM 734 O O . HIS A 1 90 ? -6.351 -8.681 -1.028 1.00 92.19 90 HIS A O 1
ATOM 740 N N . ILE A 1 91 ? -4.254 -9.485 -1.229 1.00 94.31 91 ILE A N 1
ATOM 741 C CA . ILE A 1 91 ? -3.639 -8.287 -1.807 1.00 94.31 91 ILE A CA 1
ATOM 742 C C . ILE A 1 91 ? -4.317 -7.918 -3.128 1.00 94.31 91 ILE A C 1
ATOM 744 O O . ILE A 1 91 ? -4.722 -6.768 -3.305 1.00 94.31 91 ILE A O 1
ATOM 748 N N . TYR A 1 92 ? -4.555 -8.895 -4.005 1.00 96.38 92 TYR A N 1
ATOM 749 C CA . TYR A 1 92 ? -5.297 -8.680 -5.245 1.00 96.38 92 TYR A CA 1
ATOM 750 C C . TYR A 1 92 ? -6.680 -8.063 -4.984 1.00 96.38 92 TYR A C 1
ATOM 752 O O . TYR A 1 92 ? -7.050 -7.055 -5.581 1.00 96.38 92 TYR A O 1
ATOM 760 N N . LYS A 1 93 ? -7.439 -8.602 -4.017 1.00 93.19 93 LYS A N 1
ATOM 761 C CA . LYS A 1 93 ? -8.757 -8.066 -3.618 1.00 93.19 93 LYS A CA 1
ATOM 762 C C . LYS A 1 93 ? -8.686 -6.670 -2.986 1.00 93.19 93 LYS A C 1
ATOM 764 O O . LYS A 1 93 ? -9.710 -5.988 -2.926 1.00 93.19 93 LYS A O 1
ATOM 769 N N . ARG A 1 94 ? -7.522 -6.228 -2.497 1.00 90.62 94 ARG A N 1
ATOM 770 C CA . ARG A 1 94 ? -7.318 -4.859 -1.991 1.00 90.62 94 ARG A CA 1
ATOM 771 C C . ARG A 1 94 ? -7.133 -3.844 -3.117 1.00 90.62 94 ARG A C 1
ATOM 773 O O . ARG A 1 94 ? -7.507 -2.693 -2.913 1.00 90.62 94 ARG A O 1
ATOM 780 N N . GLY A 1 95 ? -6.635 -4.255 -4.282 1.00 93.62 95 GLY A N 1
ATOM 781 C CA . GLY A 1 95 ? -6.447 -3.377 -5.440 1.00 93.62 95 GLY A CA 1
ATOM 782 C C . GLY A 1 95 ? -7.726 -2.639 -5.875 1.00 93.62 95 GLY A C 1
ATOM 783 O O . GLY A 1 95 ? -7.705 -1.412 -5.936 1.00 93.62 95 GLY A O 1
ATOM 784 N N . PRO A 1 96 ? -8.882 -3.309 -6.061 1.00 92.56 96 PRO A N 1
ATOM 785 C CA . PRO A 1 96 ? -10.128 -2.616 -6.390 1.00 92.56 96 PRO A CA 1
ATOM 786 C C . PRO A 1 96 ? -10.564 -1.611 -5.321 1.00 92.56 96 PRO A C 1
ATOM 788 O O . PRO A 1 96 ? -10.930 -0.487 -5.647 1.00 92.56 96 PRO A O 1
ATOM 791 N N . LYS A 1 97 ? -10.412 -1.958 -4.036 1.00 87.44 97 LYS A N 1
ATOM 792 C CA . LYS A 1 97 ? -10.712 -1.042 -2.922 1.00 87.44 97 LYS A CA 1
ATOM 793 C C . LYS A 1 97 ? -9.808 0.195 -2.930 1.00 87.44 97 LYS A C 1
ATOM 795 O O . LYS A 1 97 ? -10.234 1.278 -2.534 1.00 87.44 97 LYS A O 1
ATOM 800 N N . PHE A 1 98 ? -8.559 0.043 -3.375 1.00 89.88 98 PHE A N 1
ATOM 801 C CA . PHE A 1 98 ? -7.647 1.165 -3.586 1.00 89.88 98 PHE A CA 1
ATOM 802 C C . PHE A 1 98 ? -8.185 2.093 -4.683 1.00 89.88 98 PHE A C 1
ATOM 804 O O . PHE A 1 98 ? -8.283 3.299 -4.470 1.00 89.88 98 PHE A O 1
ATOM 811 N N . VAL A 1 99 ? -8.636 1.548 -5.814 1.00 91.25 99 VAL A N 1
ATOM 812 C CA . VAL A 1 99 ? -9.291 2.339 -6.871 1.00 91.25 99 VAL A CA 1
ATOM 813 C C . VAL A 1 99 ? -10.566 3.012 -6.365 1.00 91.25 99 VAL A C 1
ATOM 815 O O . VAL A 1 99 ? -10.818 4.175 -6.678 1.00 91.25 99 VAL A O 1
ATOM 818 N N . ASP A 1 100 ? -11.369 2.339 -5.546 1.00 85.81 100 ASP A N 1
ATOM 819 C CA . ASP A 1 100 ? -12.575 2.932 -4.963 1.00 85.81 100 ASP A CA 1
ATOM 820 C C . ASP A 1 100 ? -12.270 4.191 -4.156 1.00 85.81 100 ASP A C 1
ATOM 822 O O . ASP A 1 100 ? -12.948 5.209 -4.313 1.00 85.81 100 ASP A O 1
ATOM 826 N N . PHE A 1 101 ? -11.201 4.145 -3.364 1.00 83.56 101 PHE A N 1
ATOM 827 C CA . PHE A 1 101 ? -10.775 5.258 -2.529 1.00 83.56 101 PHE A CA 1
ATOM 828 C C . PHE A 1 101 ? -10.085 6.385 -3.316 1.00 83.56 101 PHE A C 1
ATOM 830 O O . PHE A 1 101 ? -10.397 7.562 -3.118 1.00 83.56 101 PHE A O 1
ATOM 837 N N . TYR A 1 102 ? -9.133 6.042 -4.189 1.00 87.69 102 TYR A N 1
ATOM 838 C CA . TYR A 1 102 ? -8.251 7.011 -4.848 1.00 87.69 102 TYR A CA 1
ATOM 839 C C . TYR A 1 102 ? -8.819 7.547 -6.169 1.00 87.69 102 TYR A C 1
ATOM 841 O O . TYR A 1 102 ? -8.656 8.730 -6.469 1.00 87.69 102 TYR A O 1
ATOM 849 N N . PHE A 1 103 ? -9.569 6.734 -6.917 1.00 89.06 103 PHE A N 1
ATOM 850 C CA . PHE A 1 103 ? -10.245 7.143 -8.152 1.00 89.06 103 PHE A CA 1
ATOM 851 C C . PHE A 1 103 ? -11.638 7.721 -7.854 1.00 89.06 103 PHE A C 1
ATOM 853 O O . PHE A 1 103 ? -12.676 7.187 -8.259 1.00 89.06 103 PHE A O 1
ATOM 860 N N . ARG A 1 104 ? -11.660 8.817 -7.088 1.00 85.06 104 ARG A N 1
ATOM 861 C CA . ARG A 1 104 ? -12.859 9.604 -6.781 1.00 85.06 104 ARG A CA 1
ATOM 862 C C . ARG A 1 104 ? -12.646 11.050 -7.216 1.00 85.06 104 ARG A C 1
ATOM 864 O O . ARG A 1 104 ? -11.768 11.726 -6.680 1.00 85.06 104 ARG A O 1
ATOM 871 N N . LYS A 1 105 ? -13.473 11.535 -8.149 1.00 84.62 105 LYS A N 1
ATOM 872 C CA . LYS A 1 105 ? -13.461 12.945 -8.577 1.00 84.62 105 LYS A CA 1
ATOM 873 C C . LYS A 1 105 ? -13.620 13.857 -7.350 1.00 84.62 105 LYS A C 1
ATOM 875 O O . LYS A 1 105 ? -14.472 13.599 -6.501 1.00 84.62 105 LYS A O 1
ATOM 880 N N . GLY A 1 106 ? -12.757 14.867 -7.233 1.00 83.88 106 GLY A N 1
ATOM 881 C CA . GLY A 1 106 ? -12.692 15.776 -6.078 1.00 83.88 106 GLY A CA 1
ATOM 882 C C . GLY A 1 106 ? -11.823 15.298 -4.902 1.00 83.88 106 GLY A C 1
ATOM 883 O O . GLY A 1 106 ? -11.632 16.044 -3.946 1.00 83.88 106 GLY A O 1
ATOM 884 N N . SER A 1 107 ? -11.260 14.084 -4.941 1.00 83.44 107 SER A N 1
ATOM 885 C CA . SER A 1 107 ? -10.236 13.671 -3.971 1.00 83.44 107 SER A CA 1
ATOM 886 C C . SER A 1 107 ? -8.909 14.376 -4.254 1.00 83.44 107 SER A C 1
ATOM 888 O O . SER A 1 107 ? -8.463 14.418 -5.399 1.00 83.44 107 SER A O 1
ATOM 890 N N . LYS A 1 108 ? -8.207 14.832 -3.208 1.00 87.00 108 LYS A N 1
ATOM 891 C CA . LYS A 1 108 ? -6.855 15.415 -3.333 1.00 87.00 108 LYS A CA 1
ATOM 892 C C . LYS A 1 108 ? -5.822 14.460 -3.946 1.00 87.00 108 LYS A C 1
ATOM 894 O O . LYS A 1 108 ? -4.793 14.898 -4.438 1.00 87.00 108 LYS A O 1
ATOM 899 N N . TYR A 1 109 ? -6.086 13.155 -3.897 1.00 87.81 109 TYR A N 1
ATOM 900 C CA . TYR A 1 109 ? -5.201 12.129 -4.450 1.00 87.81 109 TYR A CA 1
ATOM 901 C C . TYR A 1 109 ? -5.574 11.705 -5.874 1.00 87.81 109 TYR A C 1
ATOM 903 O O . TYR A 1 109 ? -4.859 10.908 -6.474 1.00 87.81 109 TYR A O 1
ATOM 911 N N . TYR A 1 110 ? -6.684 12.213 -6.412 1.00 90.94 110 TYR A N 1
ATOM 912 C CA . TYR A 1 110 ? -7.166 11.843 -7.738 1.00 90.94 110 TYR A CA 1
ATOM 913 C C . TYR A 1 110 ? -6.151 12.157 -8.857 1.00 90.94 110 TYR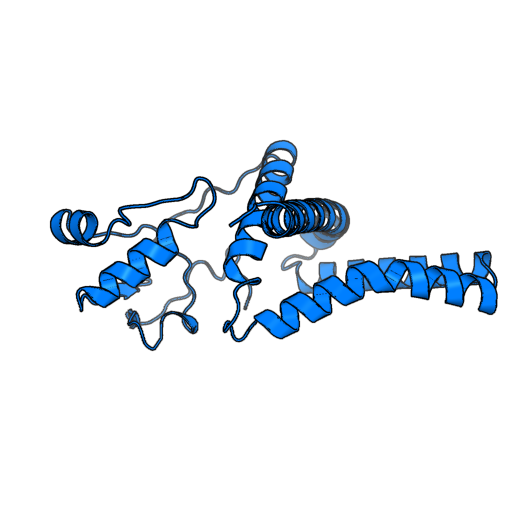 A C 1
ATOM 915 O O . TYR A 1 110 ? -5.893 11.259 -9.659 1.00 90.94 110 TYR A O 1
ATOM 923 N N . PRO A 1 111 ? -5.495 13.342 -8.894 1.00 93.19 111 PRO A N 1
ATOM 924 C CA . PRO A 1 111 ? -4.487 13.631 -9.919 1.00 93.19 111 PRO A CA 1
ATOM 925 C C . PRO A 1 111 ? -3.273 12.703 -9.830 1.00 93.19 111 PRO A C 1
ATOM 927 O O . PRO A 1 111 ? -2.803 12.197 -10.843 1.00 93.19 111 PRO A O 1
ATOM 930 N N . LEU A 1 112 ? -2.805 12.419 -8.609 1.00 92.00 112 LEU A N 1
ATOM 931 C CA . LEU A 1 112 ? -1.687 11.501 -8.384 1.00 92.00 112 LEU A CA 1
ATOM 932 C C . LEU A 1 112 ? -2.026 10.082 -8.855 1.00 92.00 112 LEU A C 1
ATOM 934 O O . LEU A 1 112 ? -1.201 9.430 -9.485 1.00 92.00 112 LEU A O 1
ATOM 938 N N . PHE A 1 113 ? -3.242 9.608 -8.578 1.00 93.50 113 PHE A N 1
ATOM 939 C CA . PHE A 1 113 ? -3.696 8.304 -9.052 1.00 93.50 113 PHE A CA 1
ATOM 940 C C . PHE A 1 113 ? -3.707 8.232 -10.585 1.00 93.50 113 PHE A C 1
ATOM 942 O O . PHE A 1 113 ? -3.210 7.260 -11.146 1.00 93.50 113 PHE A O 1
ATOM 949 N N . LEU A 1 114 ? -4.228 9.265 -11.261 1.00 93.25 114 LEU A N 1
ATOM 950 C CA . LEU A 1 114 ? -4.218 9.339 -12.724 1.00 93.25 114 LEU A 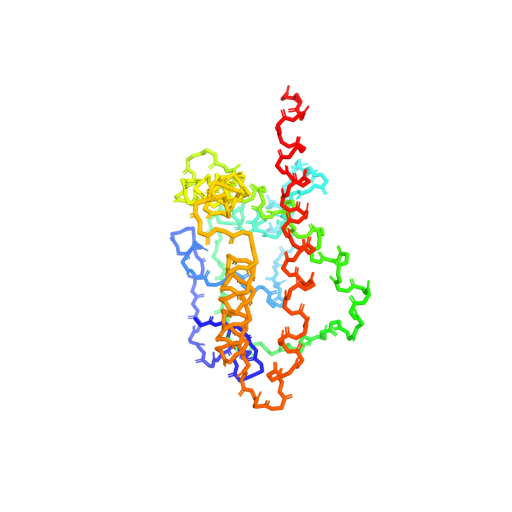CA 1
ATOM 951 C C . LEU A 1 114 ? -2.800 9.353 -13.294 1.00 93.25 114 LEU A C 1
ATOM 953 O O . LEU A 1 114 ? -2.543 8.645 -14.260 1.00 93.25 114 LEU A O 1
ATOM 957 N N . LEU A 1 115 ? -1.883 10.107 -12.684 1.00 94.00 115 LEU A N 1
ATOM 958 C CA . LEU A 1 115 ? -0.481 10.136 -13.094 1.00 94.00 115 LEU A CA 1
ATOM 959 C C . LEU A 1 115 ? 0.160 8.748 -12.981 1.00 94.00 115 LEU A C 1
ATOM 961 O O . LEU A 1 115 ? 0.782 8.285 -13.929 1.00 94.00 115 LEU A O 1
ATOM 965 N N . LEU A 1 116 ? -0.017 8.058 -11.851 1.00 92.31 116 LEU A N 1
ATOM 966 C CA . LEU A 1 116 ? 0.527 6.709 -11.654 1.00 92.31 116 LEU A CA 1
ATOM 967 C C . LEU A 1 116 ? -0.055 5.700 -12.652 1.00 92.31 116 LEU A C 1
ATOM 969 O O . LEU A 1 116 ? 0.669 4.841 -13.158 1.00 92.31 116 LEU A O 1
ATOM 973 N N . LEU A 1 117 ? -1.350 5.818 -12.952 1.00 92.50 117 LEU A N 1
ATOM 974 C CA . LEU A 1 117 ? -2.017 4.985 -13.945 1.00 92.50 117 LEU A CA 1
ATOM 975 C C . LEU A 1 117 ? -1.497 5.273 -15.361 1.00 92.50 117 LEU A C 1
ATOM 977 O O . LEU A 1 117 ? -1.187 4.352 -16.109 1.00 92.50 117 LEU A O 1
ATOM 981 N N . PHE A 1 118 ? -1.345 6.549 -15.715 1.00 92.94 118 PHE A N 1
ATOM 982 C CA . PHE A 1 118 ? -0.760 6.963 -16.987 1.00 92.94 118 PHE A CA 1
ATOM 983 C C . PHE A 1 118 ? 0.665 6.428 -17.139 1.00 92.94 118 PHE A C 1
ATOM 985 O O . PHE A 1 118 ? 0.973 5.807 -18.149 1.00 92.94 118 PHE A O 1
ATOM 992 N N . LEU A 1 119 ? 1.509 6.585 -16.115 1.00 91.81 119 LEU A N 1
ATOM 993 C CA . LEU A 1 119 ? 2.882 6.079 -16.124 1.00 91.81 119 LEU A CA 1
ATOM 994 C C . LEU A 1 119 ? 2.941 4.564 -16.330 1.00 91.81 119 LEU A C 1
ATOM 996 O O . LEU A 1 119 ? 3.836 4.086 -17.016 1.00 91.81 119 LEU A O 1
ATOM 1000 N N . THR A 1 120 ? 1.982 3.803 -15.795 1.00 90.69 120 THR A N 1
ATOM 1001 C CA . THR A 1 120 ? 1.954 2.348 -16.000 1.00 90.69 120 THR A CA 1
ATOM 1002 C C . THR A 1 120 ? 1.613 1.951 -17.438 1.00 90.69 120 THR A C 1
ATOM 1004 O O . THR A 1 120 ? 2.139 0.950 -17.914 1.00 90.69 120 THR A O 1
ATOM 1007 N N . PHE A 1 121 ? 0.787 2.728 -18.147 1.00 90.25 121 PHE A N 1
ATOM 1008 C CA . PHE A 1 121 ? 0.485 2.493 -19.567 1.00 90.25 121 PHE A CA 1
ATOM 1009 C C . PHE A 1 121 ? 1.524 3.098 -20.519 1.00 90.25 121 PHE A C 1
ATOM 1011 O O . PHE A 1 121 ? 1.784 2.535 -21.579 1.00 90.25 121 PHE A O 1
ATOM 1018 N N . ALA A 1 122 ? 2.138 4.221 -20.147 1.00 92.69 122 ALA A N 1
ATOM 1019 C CA . ALA A 1 122 ? 3.173 4.879 -20.938 1.00 92.69 122 ALA A CA 1
ATOM 1020 C C . ALA A 1 122 ? 4.524 4.154 -20.845 1.00 92.69 122 ALA A C 1
ATOM 1022 O O . ALA A 1 122 ? 5.278 4.140 -21.817 1.00 92.69 122 ALA A O 1
ATOM 1023 N N . ALA A 1 123 ? 4.829 3.524 -19.702 1.00 90.62 123 ALA A N 1
ATOM 1024 C CA . ALA A 1 123 ? 6.112 2.864 -19.475 1.00 90.62 123 ALA A CA 1
ATOM 1025 C C . ALA A 1 123 ? 6.463 1.819 -20.552 1.00 90.62 123 ALA A C 1
ATOM 1027 O O . ALA A 1 123 ? 7.562 1.926 -21.088 1.00 90.62 123 ALA A O 1
ATOM 1028 N N . PRO A 1 124 ? 5.584 0.874 -20.952 1.00 89.94 124 PRO A N 1
ATOM 1029 C CA . PRO A 1 124 ? 5.894 -0.071 -22.028 1.00 89.94 124 PRO A CA 1
ATOM 1030 C C . PRO A 1 124 ? 6.282 0.607 -23.347 1.00 89.94 124 PRO A C 1
ATOM 1032 O O . PRO A 1 124 ? 7.240 0.187 -23.987 1.00 89.94 124 PRO A O 1
ATOM 1035 N N . VAL A 1 125 ? 5.588 1.684 -23.733 1.00 92.38 125 VAL A N 1
ATOM 1036 C CA . VAL A 1 125 ? 5.877 2.427 -24.972 1.00 92.38 125 VAL A CA 1
ATOM 1037 C C . VAL A 1 125 ? 7.247 3.099 -24.891 1.00 92.38 125 VAL A C 1
ATOM 1039 O O . VAL A 1 125 ? 8.054 2.969 -25.807 1.00 92.38 125 VAL A O 1
ATOM 1042 N N . ILE A 1 126 ? 7.540 3.765 -23.772 1.00 91.06 126 ILE A N 1
ATOM 1043 C CA . ILE A 1 126 ? 8.837 4.416 -23.536 1.00 91.06 126 ILE A CA 1
ATOM 1044 C C . ILE A 1 126 ? 9.969 3.380 -23.541 1.00 91.06 126 ILE A C 1
ATOM 1046 O O . ILE A 1 126 ? 11.003 3.603 -24.163 1.00 91.06 126 ILE A O 1
ATOM 1050 N N . ILE A 1 127 ? 9.760 2.232 -22.892 1.00 90.50 127 ILE A N 1
ATOM 1051 C CA . ILE A 1 127 ? 10.708 1.111 -22.849 1.00 90.50 127 ILE A CA 1
ATOM 1052 C C . ILE A 1 127 ? 11.007 0.609 -24.268 1.00 90.50 127 ILE A C 1
ATOM 1054 O O . ILE A 1 127 ? 12.173 0.448 -24.617 1.00 90.50 127 ILE A O 1
ATOM 1058 N N . ILE A 1 128 ? 9.984 0.422 -25.109 1.00 91.50 128 ILE A N 1
ATOM 1059 C CA . ILE A 1 128 ? 10.163 -0.008 -26.504 1.00 91.50 128 ILE A CA 1
ATOM 1060 C C . ILE A 1 128 ? 10.972 1.028 -27.292 1.00 91.50 128 ILE A C 1
ATOM 1062 O O . ILE A 1 128 ? 11.973 0.670 -27.912 1.00 91.50 128 ILE A O 1
ATOM 1066 N N . LEU A 1 129 ? 10.599 2.309 -27.229 1.00 92.62 129 LEU A N 1
ATOM 1067 C CA . LEU A 1 129 ? 11.295 3.377 -27.957 1.00 92.62 129 LEU A CA 1
ATOM 1068 C C . LEU A 1 129 ? 12.772 3.492 -27.546 1.00 92.62 129 LEU A C 1
ATOM 1070 O O . LEU A 1 129 ? 13.649 3.582 -28.404 1.00 92.62 129 LEU A O 1
ATOM 1074 N N . LEU A 1 130 ? 13.063 3.421 -26.244 1.00 90.00 130 LEU A N 1
ATOM 1075 C CA . LEU A 1 130 ? 14.435 3.444 -25.731 1.00 90.00 130 LEU A CA 1
ATOM 1076 C C . LEU A 1 130 ? 15.231 2.197 -26.134 1.00 90.00 130 LEU A C 1
ATOM 1078 O O . LEU A 1 130 ? 16.424 2.305 -26.418 1.00 90.00 130 LEU A O 1
ATOM 1082 N N . SER A 1 131 ? 14.586 1.027 -26.192 1.00 90.06 131 SER A N 1
ATOM 1083 C CA . SER A 1 131 ? 15.243 -0.219 -26.599 1.00 90.06 131 SER A CA 1
ATOM 1084 C C . SER A 1 131 ? 15.711 -0.197 -28.053 1.00 90.06 131 SER A C 1
ATOM 1086 O O . SER A 1 131 ? 16.782 -0.720 -28.358 1.00 90.06 131 SER A O 1
ATOM 1088 N N . VAL A 1 132 ? 14.951 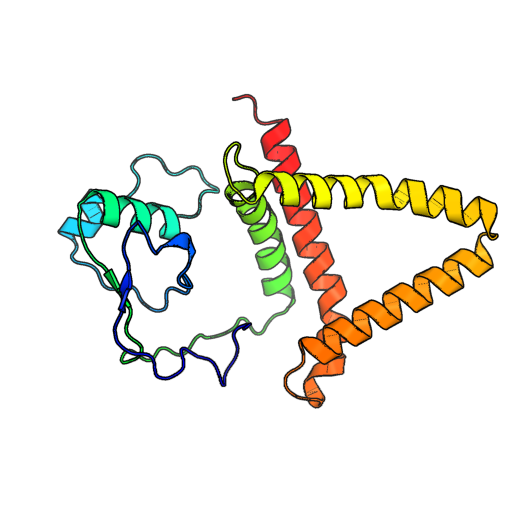0.463 -28.934 1.00 90.00 132 VAL A N 1
ATOM 1089 C CA . VAL A 1 132 ? 15.327 0.658 -30.340 1.00 90.00 132 VAL A CA 1
ATOM 1090 C C . VAL A 1 132 ? 16.516 1.614 -30.446 1.00 90.00 132 VAL A C 1
ATOM 1092 O O . VAL A 1 132 ? 17.446 1.343 -31.195 1.00 90.00 132 VAL A O 1
ATOM 1095 N N . TYR A 1 133 ? 16.519 2.696 -29.662 1.00 88.69 133 TYR A N 1
ATOM 1096 C CA . TYR A 1 133 ? 17.572 3.714 -29.705 1.00 88.69 133 TYR A CA 1
ATOM 1097 C C . TYR A 1 133 ? 18.924 3.232 -29.147 1.00 88.69 133 TYR A C 1
ATOM 1099 O O . TYR A 1 133 ? 19.967 3.494 -29.736 1.00 88.69 133 TYR A O 1
ATOM 1107 N N . ILE A 1 134 ? 18.920 2.528 -28.010 1.00 89.06 134 ILE A N 1
ATOM 1108 C CA . ILE A 1 134 ? 20.142 2.115 -27.284 1.00 89.06 134 ILE A CA 1
ATOM 1109 C C . ILE A 1 134 ? 20.666 0.746 -27.770 1.00 89.06 134 ILE A C 1
ATOM 1111 O O . ILE A 1 134 ? 21.801 0.355 -27.487 1.00 89.06 134 ILE A O 1
ATOM 1115 N N . GLY A 1 135 ? 19.839 0.008 -28.512 1.00 92.62 135 GLY A N 1
ATOM 1116 C CA . GLY A 1 135 ? 20.047 -1.399 -28.827 1.00 92.62 135 GLY A CA 1
ATOM 1117 C C . GLY A 1 135 ? 19.451 -2.300 -27.743 1.00 92.62 135 GLY A C 1
ATOM 1118 O O . GLY A 1 135 ? 19.692 -2.123 -26.545 1.00 92.62 135 GLY A O 1
ATOM 1119 N N . LEU A 1 136 ? 18.676 -3.299 -28.178 1.00 88.25 136 LEU A N 1
ATOM 1120 C CA . LEU A 1 136 ? 17.820 -4.115 -27.312 1.00 88.25 136 LEU A CA 1
ATOM 1121 C C . LEU A 1 136 ? 18.585 -4.777 -26.155 1.00 88.25 136 LEU A C 1
ATOM 1123 O O . LEU A 1 136 ? 18.118 -4.745 -25.021 1.00 88.25 136 LEU A O 1
ATOM 1127 N N . ILE A 1 137 ? 19.768 -5.342 -26.414 1.00 89.81 137 ILE A N 1
ATOM 1128 C CA . ILE A 1 137 ? 20.552 -6.069 -25.401 1.00 89.81 137 ILE A CA 1
ATOM 1129 C C . ILE A 1 137 ? 21.059 -5.120 -24.309 1.00 89.81 137 ILE A C 1
ATOM 1131 O O . ILE A 1 137 ? 20.834 -5.369 -23.124 1.00 89.81 137 ILE A O 1
ATOM 1135 N N . ASN A 1 138 ? 21.689 -4.008 -24.697 1.00 91.62 138 ASN A N 1
ATOM 1136 C CA . ASN A 1 138 ? 22.201 -3.007 -23.757 1.00 91.62 138 ASN A CA 1
ATOM 1137 C C . ASN A 1 138 ? 21.069 -2.402 -22.929 1.00 91.62 138 ASN A C 1
ATOM 1139 O O . ASN A 1 138 ? 21.195 -2.237 -21.715 1.00 91.62 138 ASN A O 1
ATOM 1143 N N . PHE A 1 139 ? 19.936 -2.129 -23.578 1.00 91.06 139 PHE A N 1
ATOM 1144 C CA . PHE A 1 139 ? 18.748 -1.643 -22.903 1.00 91.06 139 PHE A CA 1
ATOM 1145 C C . PHE A 1 139 ? 18.207 -2.657 -21.884 1.00 91.06 139 PHE A C 1
ATOM 1147 O O . PHE A 1 139 ? 17.956 -2.284 -20.742 1.00 91.06 139 PHE A O 1
ATOM 1154 N N . LEU A 1 140 ? 18.067 -3.938 -22.246 1.00 90.25 140 LEU A N 1
ATOM 1155 C CA . LEU A 1 140 ? 17.584 -4.980 -21.332 1.00 90.25 140 LEU A CA 1
ATOM 1156 C C . LEU A 1 140 ? 18.531 -5.193 -20.144 1.00 90.25 140 LEU A C 1
ATOM 1158 O O . LEU A 1 140 ? 18.062 -5.326 -19.011 1.00 90.25 140 LEU A O 1
ATOM 1162 N N . LEU A 1 141 ? 19.849 -5.183 -20.364 1.00 93.62 141 LEU A N 1
ATOM 1163 C CA . LEU A 1 141 ? 20.841 -5.271 -19.288 1.00 93.62 141 LEU A CA 1
ATOM 1164 C C . LEU A 1 141 ? 20.763 -4.054 -18.356 1.00 93.62 141 LEU A C 1
ATOM 1166 O O . LEU A 1 141 ? 20.676 -4.209 -17.137 1.00 93.62 141 LEU A O 1
ATOM 1170 N N . GLY A 1 142 ? 20.718 -2.842 -18.913 1.00 93.69 142 GLY A N 1
ATOM 1171 C CA . GLY A 1 142 ? 20.594 -1.614 -18.128 1.00 93.69 142 GLY A CA 1
ATOM 1172 C C . GLY A 1 142 ? 19.284 -1.553 -17.338 1.00 93.69 142 GLY A C 1
ATOM 1173 O O . GLY A 1 142 ? 19.284 -1.268 -16.141 1.00 93.69 142 GLY A O 1
ATOM 1174 N N . PHE A 1 143 ? 18.165 -1.888 -17.978 1.00 91.06 143 PHE A N 1
ATOM 1175 C CA . PHE A 1 143 ? 16.841 -1.879 -17.363 1.00 91.06 143 PHE A CA 1
ATOM 1176 C C . PHE A 1 143 ? 16.696 -2.948 -16.274 1.00 91.06 143 PHE A C 1
ATOM 1178 O O . PHE A 1 143 ? 16.194 -2.653 -15.190 1.00 91.06 143 PHE A O 1
ATOM 1185 N N . SER A 1 144 ? 17.177 -4.171 -16.512 1.00 92.75 144 SER A N 1
ATOM 1186 C CA . SER A 1 144 ? 17.173 -5.239 -15.501 1.00 92.75 144 SER A CA 1
ATOM 1187 C C . SER A 1 144 ? 18.046 -4.887 -14.294 1.00 92.75 144 SER A C 1
ATOM 1189 O O . SER A 1 144 ? 17.610 -5.069 -13.157 1.00 92.75 144 SER A O 1
ATOM 1191 N N . THR A 1 145 ? 19.218 -4.289 -14.526 1.00 96.31 145 THR A N 1
ATOM 1192 C CA . THR A 1 145 ? 20.096 -3.777 -13.465 1.00 96.31 145 THR A CA 1
ATOM 1193 C C . THR A 1 145 ? 19.400 -2.688 -12.653 1.00 96.31 145 THR A C 1
ATOM 1195 O O . THR A 1 145 ? 19.397 -2.736 -11.424 1.00 96.31 145 THR A O 1
ATOM 1198 N N . LEU A 1 146 ? 18.738 -1.739 -13.320 1.00 95.50 146 LEU A N 1
ATOM 1199 C CA . LEU A 1 146 ? 17.973 -0.684 -12.660 1.00 95.50 146 LEU A CA 1
ATOM 1200 C C . LEU A 1 146 ? 16.832 -1.256 -11.806 1.00 95.50 146 LEU A C 1
ATOM 1202 O O . LEU A 1 146 ? 16.680 -0.860 -10.651 1.00 95.50 146 LEU A O 1
ATOM 1206 N N . LEU A 1 147 ? 16.046 -2.196 -12.342 1.00 94.25 147 LEU A N 1
ATOM 1207 C CA . LEU A 1 147 ? 14.962 -2.846 -11.599 1.00 94.25 147 LEU A CA 1
ATOM 1208 C C . LEU A 1 147 ? 15.488 -3.638 -10.400 1.00 94.25 147 LEU A C 1
ATOM 1210 O O . LEU A 1 147 ? 14.888 -3.585 -9.325 1.00 94.25 147 LEU A O 1
ATOM 1214 N N . PHE A 1 148 ? 16.611 -4.339 -10.562 1.00 96.88 148 PHE A N 1
ATOM 1215 C CA . PHE A 1 148 ? 17.273 -5.061 -9.481 1.00 96.88 148 PHE A CA 1
ATOM 1216 C C . PHE A 1 148 ? 17.701 -4.106 -8.362 1.00 96.88 148 PHE A C 1
ATOM 1218 O O . PHE A 1 148 ? 17.350 -4.328 -7.202 1.00 96.88 148 PHE A O 1
ATOM 1225 N N . LEU A 1 149 ? 18.397 -3.018 -8.708 1.00 97.69 149 LEU A N 1
ATOM 1226 C CA . LEU A 1 149 ? 18.845 -2.010 -7.748 1.00 97.69 149 LEU A CA 1
ATOM 1227 C C . LEU A 1 149 ? 17.664 -1.338 -7.051 1.00 97.69 149 LEU A C 1
ATOM 1229 O O . LEU A 1 149 ? 17.682 -1.201 -5.833 1.00 97.69 149 LEU A O 1
ATOM 1233 N N . LEU A 1 150 ? 16.607 -0.993 -7.789 1.00 96.56 150 LEU A N 1
ATOM 1234 C CA . LEU A 1 150 ? 15.395 -0.420 -7.213 1.00 96.56 150 LEU A CA 1
ATOM 1235 C C . LEU A 1 150 ? 14.738 -1.392 -6.223 1.00 96.56 150 LEU A C 1
ATOM 1237 O O . LEU A 1 150 ? 14.423 -1.003 -5.097 1.00 96.56 150 LEU A O 1
ATOM 1241 N N . ASN A 1 151 ? 14.564 -2.661 -6.606 1.00 96.75 151 ASN A N 1
ATOM 1242 C CA . ASN A 1 151 ? 13.997 -3.682 -5.727 1.00 96.75 151 ASN A CA 1
ATOM 1243 C C . ASN A 1 151 ? 14.867 -3.886 -4.479 1.00 96.75 151 ASN A C 1
ATOM 1245 O O . ASN A 1 151 ? 14.339 -3.993 -3.371 1.00 96.75 151 ASN A O 1
ATOM 1249 N N . LEU A 1 152 ? 16.194 -3.872 -4.633 1.00 96.94 152 LEU A N 1
ATOM 1250 C CA . LEU A 1 152 ? 17.147 -3.958 -3.530 1.00 96.94 152 LEU A CA 1
ATOM 1251 C C . LEU A 1 152 ? 17.037 -2.748 -2.599 1.00 96.94 152 LEU A C 1
ATOM 1253 O O . LEU A 1 152 ? 16.881 -2.932 -1.395 1.00 96.94 152 LEU A O 1
ATOM 1257 N N . SER A 1 153 ? 17.039 -1.522 -3.128 1.00 97.06 153 SER A N 1
ATOM 1258 C CA . SER A 1 153 ? 16.893 -0.293 -2.340 1.00 97.06 153 SER A CA 1
ATOM 1259 C C . SER A 1 153 ? 15.577 -0.267 -1.567 1.00 97.06 153 SER A C 1
ATOM 1261 O O . SER A 1 153 ? 15.569 0.032 -0.372 1.00 97.06 153 SER A O 1
ATOM 1263 N N . ILE A 1 154 ? 14.464 -0.632 -2.212 1.00 95.56 154 ILE A N 1
ATOM 1264 C CA . ILE A 1 154 ? 13.160 -0.714 -1.549 1.00 95.56 154 ILE A CA 1
ATOM 1265 C C . ILE A 1 154 ? 13.193 -1.799 -0.467 1.00 95.56 154 ILE A C 1
ATOM 1267 O O . ILE A 1 154 ? 12.718 -1.574 0.646 1.00 95.56 154 ILE A O 1
ATOM 1271 N N . SER A 1 155 ? 13.801 -2.951 -0.746 1.00 95.62 155 SER A N 1
ATOM 1272 C CA . SER A 1 155 ? 13.907 -4.048 0.220 1.00 95.62 155 SER A CA 1
ATOM 1273 C C . SER A 1 155 ? 14.753 -3.679 1.429 1.00 95.62 155 SER A C 1
ATOM 1275 O O . SER A 1 155 ? 14.341 -3.967 2.550 1.00 95.62 155 SER A O 1
ATOM 1277 N N . LEU A 1 156 ? 15.878 -2.989 1.233 1.00 94.94 156 LEU A N 1
ATOM 1278 C CA . LEU A 1 156 ? 16.708 -2.440 2.306 1.00 94.94 156 LEU A CA 1
ATOM 1279 C C . LEU A 1 156 ? 15.934 -1.413 3.138 1.00 94.94 156 LEU A C 1
ATOM 1281 O O . LEU A 1 156 ? 15.991 -1.443 4.364 1.00 94.94 156 LEU A O 1
ATOM 1285 N N . TRP A 1 157 ? 15.158 -0.545 2.486 1.00 94.19 157 TRP A N 1
ATOM 1286 C CA . TRP A 1 157 ? 14.362 0.477 3.164 1.00 94.19 157 TRP A CA 1
ATOM 1287 C C . TRP A 1 157 ? 13.191 -0.103 3.975 1.00 94.19 157 TRP A C 1
ATOM 1289 O O . TRP A 1 157 ? 12.906 0.356 5.083 1.00 94.19 157 TRP A O 1
ATOM 1299 N N . PHE A 1 158 ? 12.505 -1.124 3.450 1.00 89.44 158 PHE A N 1
ATOM 1300 C CA . PHE A 1 158 ? 11.385 -1.778 4.137 1.00 89.44 158 PHE A CA 1
ATOM 1301 C C . PHE A 1 158 ? 11.832 -2.779 5.207 1.00 89.44 158 PHE A C 1
ATOM 1303 O O . PHE A 1 158 ? 11.116 -2.989 6.195 1.00 89.44 158 PHE A O 1
ATOM 1310 N N . SER A 1 159 ? 12.987 -3.419 5.025 1.00 91.06 159 SER A N 1
ATOM 1311 C CA . SER A 1 159 ? 13.459 -4.470 5.921 1.00 91.06 159 SER A CA 1
ATOM 1312 C C . SER A 1 159 ? 14.011 -3.884 7.202 1.00 91.06 159 SER A C 1
ATOM 1314 O O . SER A 1 159 ? 15.077 -3.289 7.259 1.00 91.06 159 SER A O 1
ATOM 1316 N N . ARG A 1 160 ? 13.277 -4.106 8.287 1.00 83.00 160 ARG A N 1
ATOM 1317 C CA . ARG A 1 160 ? 13.668 -3.630 9.620 1.00 83.00 160 ARG A CA 1
ATOM 1318 C C . ARG A 1 160 ? 14.764 -4.458 10.275 1.00 83.00 160 ARG A C 1
ATOM 1320 O O . ARG A 1 160 ? 15.379 -4.009 11.236 1.00 83.00 160 ARG A O 1
ATOM 1327 N N . LYS A 1 161 ? 14.905 -5.700 9.829 1.00 90.88 161 LYS A N 1
ATOM 1328 C CA . LYS A 1 161 ? 15.878 -6.672 10.306 1.00 90.88 161 LYS A CA 1
ATOM 1329 C C . LYS A 1 161 ? 16.668 -7.134 9.085 1.00 90.88 161 LYS A C 1
ATOM 1331 O O . LYS A 1 161 ? 16.025 -7.430 8.074 1.00 90.88 161 LYS A O 1
ATOM 1336 N N . PRO A 1 162 ? 18.004 -7.220 9.157 1.00 91.25 162 PRO A N 1
ATOM 1337 C CA . PRO A 1 162 ? 18.812 -7.631 8.014 1.00 91.25 162 PRO A CA 1
ATOM 1338 C C . PRO A 1 162 ? 18.427 -9.030 7.517 1.00 91.25 162 PRO A C 1
ATOM 1340 O O . PRO A 1 162 ? 18.387 -9.264 6.314 1.00 91.25 162 PRO A O 1
ATOM 1343 N N . GLN A 1 163 ? 18.002 -9.918 8.424 1.00 93.38 163 GLN A N 1
ATOM 1344 C CA . GLN A 1 163 ? 17.535 -11.266 8.083 1.00 93.38 163 GLN A CA 1
ATOM 1345 C C . GLN A 1 163 ? 16.309 -11.267 7.150 1.00 93.38 163 GLN A C 1
ATOM 1347 O O . GLN A 1 163 ? 16.086 -12.227 6.420 1.00 93.38 163 GLN A O 1
ATOM 1352 N N . ASN A 1 164 ? 15.522 -10.186 7.138 1.00 93.25 164 ASN A N 1
ATOM 1353 C CA . ASN A 1 164 ? 14.305 -10.099 6.335 1.00 93.25 164 ASN A CA 1
ATOM 1354 C C . ASN A 1 164 ? 14.546 -9.514 4.937 1.00 93.25 164 ASN A C 1
ATOM 1356 O O . ASN A 1 164 ? 13.634 -9.588 4.116 1.00 93.25 164 ASN A O 1
ATOM 1360 N N . ILE A 1 165 ? 15.734 -8.958 4.648 1.00 95.44 165 ILE A N 1
ATOM 1361 C CA . ILE A 1 165 ? 16.027 -8.289 3.365 1.00 95.44 165 ILE A CA 1
ATOM 1362 C C . ILE A 1 165 ? 15.753 -9.223 2.196 1.00 95.44 165 ILE A C 1
ATOM 1364 O O . ILE A 1 165 ? 15.016 -8.861 1.284 1.00 95.44 165 ILE A O 1
ATOM 1368 N N . PHE A 1 166 ? 16.279 -10.444 2.263 1.00 96.62 166 PHE A N 1
ATOM 1369 C CA . PHE A 1 166 ? 16.107 -11.434 1.205 1.00 96.62 166 PHE A CA 1
ATOM 1370 C C . PHE A 1 166 ? 14.637 -11.829 1.007 1.00 96.62 166 PHE A C 1
ATOM 1372 O O . PHE A 1 166 ? 14.151 -11.917 -0.118 1.00 96.62 166 PHE A O 1
ATOM 1379 N N . THR A 1 167 ? 13.896 -11.989 2.107 1.00 94.12 167 THR A N 1
ATOM 1380 C CA . THR A 1 167 ? 12.462 -12.308 2.052 1.00 94.12 167 THR A CA 1
ATOM 1381 C C . THR A 1 167 ? 11.667 -11.174 1.403 1.00 94.12 167 THR A C 1
ATOM 1383 O O . THR A 1 167 ? 10.837 -11.429 0.533 1.00 94.12 167 THR A O 1
ATOM 1386 N N . VAL A 1 168 ? 11.927 -9.919 1.788 1.00 94.81 168 VAL A N 1
ATOM 1387 C CA . VAL A 1 168 ? 11.267 -8.752 1.183 1.00 94.81 168 VAL A CA 1
ATOM 1388 C C . VAL A 1 168 ? 11.643 -8.633 -0.290 1.00 94.81 168 VAL A C 1
ATOM 1390 O O . VAL A 1 168 ? 10.753 -8.445 -1.109 1.00 94.81 168 VAL A O 1
ATOM 1393 N N . PHE A 1 169 ? 12.914 -8.827 -0.635 1.00 96.81 169 PHE A N 1
ATOM 1394 C CA . PHE A 1 169 ? 13.406 -8.751 -2.009 1.00 96.81 169 PHE A CA 1
ATOM 1395 C C . PHE A 1 169 ? 12.696 -9.722 -2.953 1.00 96.81 169 PHE A C 1
ATOM 1397 O O . PHE A 1 169 ? 12.294 -9.325 -4.045 1.00 96.81 169 PHE A O 1
ATOM 1404 N N . ILE A 1 170 ? 12.480 -10.966 -2.523 1.00 96.06 170 ILE A N 1
ATOM 1405 C CA . ILE A 1 170 ? 11.778 -11.974 -3.329 1.00 96.06 170 ILE A CA 1
ATOM 1406 C C . ILE A 1 170 ? 10.270 -11.716 -3.371 1.00 96.06 170 ILE A C 1
ATOM 1408 O O . ILE A 1 170 ? 9.645 -11.824 -4.426 1.00 96.06 170 ILE A O 1
ATOM 1412 N N . LEU A 1 171 ? 9.655 -11.403 -2.227 1.00 95.25 171 LEU A N 1
ATOM 1413 C CA . LEU A 1 171 ? 8.196 -11.312 -2.139 1.00 95.25 171 LEU A CA 1
ATOM 1414 C C . LEU A 1 171 ? 7.638 -9.990 -2.670 1.00 95.25 171 LEU A C 1
ATOM 1416 O O . LEU A 1 171 ? 6.487 -9.955 -3.106 1.00 95.25 171 LEU A O 1
ATOM 1420 N N . LEU A 1 172 ? 8.416 -8.906 -2.642 1.00 95.00 172 LEU A N 1
ATOM 1421 C CA . LEU A 1 172 ? 7.959 -7.578 -3.042 1.00 95.00 172 LEU A CA 1
ATOM 1422 C C . LEU A 1 172 ? 7.469 -7.536 -4.501 1.00 95.00 172 LEU A C 1
ATOM 1424 O O . LEU A 1 172 ? 6.342 -7.074 -4.694 1.00 95.00 172 LEU A O 1
ATOM 1428 N N . PRO A 1 173 ? 8.195 -8.061 -5.510 1.00 95.62 173 PRO A N 1
ATOM 1429 C CA . PRO A 1 173 ? 7.698 -8.113 -6.886 1.00 95.62 173 PRO A CA 1
ATOM 1430 C C . PRO A 1 173 ? 6.381 -8.886 -7.027 1.00 95.62 173 PRO A C 1
ATOM 1432 O O . PRO A 1 173 ? 5.475 -8.445 -7.736 1.00 95.62 173 PRO A O 1
ATOM 1435 N N . ILE A 1 174 ? 6.238 -10.009 -6.315 1.00 95.75 174 ILE A N 1
ATOM 1436 C CA . ILE A 1 174 ? 5.043 -10.868 -6.361 1.00 95.75 174 ILE A CA 1
ATOM 1437 C C . ILE A 1 174 ? 3.834 -10.133 -5.764 1.00 95.75 174 ILE A C 1
ATOM 1439 O O . ILE A 1 174 ? 2.758 -10.074 -6.365 1.00 95.75 174 ILE A O 1
ATOM 1443 N N . ILE A 1 175 ? 4.020 -9.527 -4.589 1.00 95.38 175 ILE A N 1
ATOM 1444 C CA . ILE A 1 175 ? 2.998 -8.747 -3.883 1.00 95.38 175 ILE A CA 1
ATOM 1445 C C . ILE A 1 175 ? 2.598 -7.513 -4.698 1.00 95.38 175 ILE A C 1
ATOM 1447 O O . ILE A 1 175 ? 1.405 -7.253 -4.865 1.00 95.38 175 ILE A O 1
ATOM 1451 N N . ALA A 1 176 ? 3.577 -6.773 -5.228 1.00 94.81 176 ALA A N 1
ATOM 1452 C CA . ALA A 1 176 ? 3.344 -5.582 -6.037 1.00 94.81 176 ALA A CA 1
ATOM 1453 C C . ALA A 1 176 ? 2.556 -5.920 -7.307 1.00 94.81 176 ALA A C 1
ATOM 1455 O O . ALA A 1 176 ? 1.553 -5.267 -7.592 1.00 94.81 176 ALA A O 1
ATOM 1456 N N . SER A 1 177 ? 2.942 -6.985 -8.012 1.00 95.25 177 SER A N 1
ATOM 1457 C CA . SER A 1 177 ? 2.250 -7.440 -9.223 1.00 95.25 177 SER A CA 1
ATOM 1458 C C . SER A 1 177 ? 0.800 -7.828 -8.929 1.00 95.25 177 SER A C 1
ATOM 1460 O O . SER A 1 177 ? -0.115 -7.349 -9.597 1.00 95.25 177 SER A O 1
ATOM 1462 N N . SER A 1 178 ? 0.568 -8.616 -7.872 1.00 97.06 178 SER A N 1
ATOM 1463 C CA . SER A 1 178 ? -0.785 -8.979 -7.427 1.00 97.06 178 SER A CA 1
ATOM 1464 C C . SER A 1 178 ? -1.639 -7.743 -7.114 1.00 97.06 178 SER A C 1
ATOM 1466 O O . SER A 1 178 ? -2.794 -7.641 -7.537 1.00 97.06 178 SER A O 1
ATOM 1468 N N . PHE A 1 179 ? -1.067 -6.760 -6.414 1.00 96.31 179 PHE A N 1
ATOM 1469 C CA . PHE A 1 179 ? -1.764 -5.524 -6.073 1.00 96.31 179 PHE A CA 1
ATOM 1470 C C . PHE A 1 179 ? -2.106 -4.682 -7.310 1.00 96.31 179 PHE A C 1
ATOM 1472 O O . PHE A 1 179 ? -3.247 -4.237 -7.445 1.00 96.31 179 PHE A O 1
ATOM 1479 N N . ILE A 1 180 ? -1.147 -4.503 -8.227 1.00 95.44 180 ILE A N 1
ATOM 1480 C CA . ILE A 1 180 ? -1.315 -3.750 -9.479 1.00 95.44 180 ILE A CA 1
ATOM 1481 C C . ILE A 1 180 ? -2.383 -4.402 -10.365 1.00 95.44 180 ILE A C 1
ATOM 1483 O O . ILE A 1 180 ? -3.281 -3.712 -10.847 1.00 95.44 180 ILE A O 1
ATOM 1487 N N . MET A 1 181 ? -2.374 -5.730 -10.509 1.00 96.81 181 MET A N 1
ATOM 1488 C CA . MET A 1 181 ? -3.432 -6.447 -11.231 1.00 96.81 181 MET A CA 1
ATOM 1489 C C . MET A 1 181 ? -4.814 -6.215 -10.601 1.00 96.81 181 MET A C 1
ATOM 1491 O O . MET A 1 181 ? -5.811 -6.044 -11.306 1.00 96.81 181 MET A O 1
ATOM 1495 N N . GLY A 1 182 ? -4.884 -6.162 -9.268 1.00 96.62 182 GLY A N 1
ATOM 1496 C CA . GLY A 1 182 ? -6.099 -5.788 -8.551 1.00 96.62 182 GLY A CA 1
ATOM 1497 C C . GLY A 1 182 ? -6.553 -4.355 -8.857 1.00 96.62 182 GLY A C 1
ATOM 1498 O O . GLY A 1 182 ? -7.749 -4.116 -9.035 1.00 96.62 182 GLY A O 1
ATOM 1499 N N . ILE A 1 183 ? -5.618 -3.402 -8.946 1.00 95.81 183 ILE A N 1
ATOM 1500 C CA . ILE A 1 183 ? -5.903 -2.015 -9.348 1.00 95.81 183 ILE A CA 1
ATOM 1501 C C . ILE A 1 183 ? -6.495 -1.987 -10.757 1.00 95.81 183 ILE A C 1
ATOM 1503 O O . ILE A 1 183 ? -7.550 -1.387 -10.949 1.00 95.81 183 ILE A O 1
ATOM 1507 N N . TYR A 1 184 ? -5.891 -2.677 -11.727 1.00 95.81 184 TYR A N 1
ATOM 1508 C CA . TYR A 1 184 ? -6.432 -2.722 -13.088 1.00 95.81 184 TYR A CA 1
ATOM 1509 C C . TYR A 1 184 ? -7.835 -3.311 -13.131 1.00 95.81 184 TYR A C 1
ATOM 1511 O O . TYR A 1 184 ? -8.717 -2.712 -13.741 1.00 95.81 184 TYR A O 1
ATOM 1519 N N . LYS A 1 185 ? -8.092 -4.407 -12.406 1.00 95.56 185 LYS A N 1
ATOM 1520 C CA . LYS A 1 185 ? -9.453 -4.941 -12.274 1.00 95.56 185 LYS A CA 1
ATOM 1521 C C . LYS A 1 185 ? -10.428 -3.883 -11.753 1.00 95.56 185 LYS A C 1
ATOM 1523 O O . LYS A 1 185 ? -11.492 -3.707 -12.335 1.00 95.56 185 LYS A O 1
ATOM 1528 N N . GLY A 1 186 ? -10.087 -3.184 -10.670 1.00 93.50 186 GLY A N 1
ATOM 1529 C CA . GLY A 1 186 ? -10.946 -2.135 -10.109 1.00 93.50 186 GLY A CA 1
ATOM 1530 C C . GLY A 1 186 ? -11.195 -0.980 -11.077 1.00 93.50 186 GLY A C 1
ATOM 1531 O O . GLY A 1 186 ? -12.316 -0.487 -11.184 1.00 93.50 186 GLY A O 1
ATOM 1532 N N . PHE A 1 187 ? -10.160 -0.569 -11.807 1.00 93.38 187 PHE A N 1
ATOM 1533 C CA . PHE A 1 187 ? -10.249 0.501 -12.793 1.00 93.38 187 PHE A CA 1
ATOM 1534 C C . PHE A 1 187 ? -11.139 0.114 -13.979 1.00 93.38 187 PHE A C 1
ATOM 1536 O O . PHE A 1 187 ? -12.055 0.862 -14.313 1.00 93.38 187 PHE A O 1
ATOM 1543 N N . LEU A 1 188 ? -10.944 -1.079 -14.549 1.00 93.81 188 LEU A N 1
ATOM 1544 C CA . LEU A 1 188 ? -11.779 -1.603 -15.634 1.00 93.81 188 LEU A CA 1
ATOM 1545 C C . LEU A 1 188 ? -13.239 -1.744 -15.192 1.00 93.81 188 LEU A C 1
ATOM 1547 O O . LEU A 1 188 ? -14.135 -1.308 -15.907 1.00 93.81 188 LEU A O 1
ATOM 1551 N N . LEU A 1 189 ? -13.490 -2.269 -13.987 1.00 92.25 189 LEU A N 1
ATOM 1552 C CA . LEU A 1 189 ? -14.845 -2.342 -13.436 1.00 92.25 189 LEU A CA 1
ATOM 1553 C C . LEU A 1 189 ? -15.502 -0.960 -13.361 1.00 92.25 189 LEU A C 1
ATOM 1555 O O . LEU A 1 189 ? -16.668 -0.838 -13.707 1.00 92.25 189 LEU A O 1
ATOM 1559 N N . LYS A 1 190 ? -14.776 0.091 -12.968 1.00 89.88 190 LYS A N 1
ATOM 1560 C CA . LYS A 1 190 ? -15.324 1.456 -12.943 1.00 89.88 190 LYS A CA 1
ATOM 1561 C C . LYS A 1 190 ? -15.529 2.075 -14.324 1.00 89.88 190 LYS A C 1
ATOM 1563 O O . LYS A 1 190 ? -16.421 2.904 -14.462 1.00 89.88 190 LYS A O 1
ATOM 1568 N N . LEU A 1 191 ? -14.705 1.725 -15.311 1.00 89.62 191 LEU A N 1
ATOM 1569 C CA . LEU A 1 191 ? -14.872 2.197 -16.687 1.00 89.62 191 LEU A CA 1
ATOM 1570 C C . LEU A 1 191 ? -16.078 1.545 -17.373 1.00 89.62 191 LEU A C 1
ATOM 1572 O O . LEU A 1 191 ? -16.818 2.229 -18.073 1.00 89.62 191 LEU A O 1
ATOM 1576 N N . PHE A 1 192 ? -16.273 0.240 -17.165 1.00 90.62 192 PHE A N 1
ATOM 1577 C CA . PHE A 1 192 ? -17.312 -0.543 -17.841 1.00 90.62 192 PHE A CA 1
ATOM 1578 C C . PHE A 1 192 ? -18.604 -0.705 -17.042 1.00 90.62 192 PHE A C 1
ATOM 1580 O O . PHE A 1 192 ? -19.630 -1.063 -17.618 1.00 90.62 192 PHE A O 1
ATOM 1587 N N . SER A 1 193 ? -18.594 -0.434 -15.735 1.00 83.62 193 SER A N 1
ATOM 1588 C CA . SER A 1 193 ? -19.831 -0.283 -14.975 1.00 83.62 193 SER A CA 1
ATOM 1589 C C . SER A 1 193 ? -20.555 0.939 -15.522 1.00 83.62 193 SER A C 1
ATOM 1591 O O . SER A 1 193 ? -20.221 2.074 -15.176 1.00 83.62 193 SER A O 1
ATOM 1593 N N . LYS A 1 194 ? -21.558 0.706 -16.376 1.00 55.34 194 LYS A N 1
ATOM 1594 C CA . LYS A 1 194 ? -22.576 1.714 -16.671 1.00 55.34 194 LYS A CA 1
ATOM 1595 C C . LYS A 1 194 ? -23.090 2.228 -15.325 1.00 55.34 194 LYS A C 1
ATOM 1597 O O . LYS A 1 194 ? -23.390 1.429 -14.436 1.00 55.34 194 LYS A O 1
ATOM 1602 N N . LYS A 1 195 ? -23.037 3.546 -15.151 1.00 52.56 195 LYS A N 1
ATOM 1603 C CA . LYS A 1 195 ? -23.666 4.212 -14.013 1.00 52.56 195 LYS A CA 1
ATOM 1604 C C . LYS A 1 195 ? -25.162 3.960 -14.026 1.00 52.56 195 LYS A C 1
ATOM 1606 O O . LYS A 1 195 ? -25.718 3.958 -15.146 1.00 52.56 195 LYS A O 1
#

Secondary structure (DSSP, 8-state):
---SGGGSS-S---EEE-TTTTTTS----SSPP--HHHHHHHS-S---TTS-HHHHHHHHHHHTT--EEE-SSS---------HHHHHHHHHHHHHHHHHHHS-TT-TTHHHHHHHHHHHHHHHHHHHHHHHHH-HHHHHHHHHHHHHHHHHHHHHHH-SSGGGHHHHHHHHHHHHHHHHHHHHHHHHHHHHS--

Foldseek 3Di:
DDDDDVPPPPQDDWDKDAPVCVVPDDPPDDDFDDDPVLQVQQFDPDDDPQEDRSSSSVNSSNVVVHIGIDHPPDDDDDDDDPDPVVVLVVLLSVQLNVCVVQCDPPDPNVVVVVVVVVCVVCVVVVLVVVCVVVPVVVSVVVVVVVVLVVLQVVLVVPDPDPVCSVVSSVCVVSSVVSNVNSNVVNVVCVVPPDD

pLDDT: mean 85.4, std 13.85, range [30.39, 97.69]

Radius of gyration: 20.91 Å; chains: 1; bounding box: 50×36×57 Å

Organism: NCBI:txid1619087

Sequence (195 aa):
KIYGEKNISGKFKDTLLTKKNFNILPKGMSPFFIKKSIYLNAVPKNLGRHESDDTKLIYNIFSLNEKIIRTSKVKVTYIARTNIFKEIPHIYKRGPKFVDFYFRKGSKYYPLFLLLLFLTFAAPVIIILLSVYIGLINFLLGFSTLLFLLNLSISLWFSRKPQNIFTVFILLPIIASSFIMGIYKGFLLKLFSKK